Protein AF-A0A1S3S2E0-F1 (afdb_monomer_lite)

Radius of gyration: 30.31 Å; chains: 1; bounding box: 78×76×63 Å

pLDDT: mean 83.78, std 17.31, range [28.03, 97.88]

Foldseek 3Di:
DDDDDPPPPVVVVVVPCPPPPLDPQDPPLVPPQAADPDDPQFDDPVRVCCCQPCVNVLLDPCSLQVVQWAAKDWDQDVVVRDIDIDDDDPPAWDWDQDPVRGTTTTGDDPVSVVVSVVVVVVSVVVVVVVVVVCCDWLSVPPNGDNAQEEEAEDDPPPDDPNVVSVVSSSVSRCCRYHNPRHPYYYYHD

Structure (mmCIF, N/CA/C/O backbone):
data_AF-A0A1S3S2E0-F1
#
_entry.id   AF-A0A1S3S2E0-F1
#
loop_
_atom_site.group_PDB
_atom_site.id
_atom_site.type_symbol
_atom_site.label_atom_id
_atom_site.label_alt_id
_atom_site.label_comp_id
_atom_site.label_asym_id
_atom_site.label_entity_id
_atom_site.label_seq_id
_atom_site.pdbx_PDB_ins_code
_atom_site.Cartn_x
_atom_site.Cartn_y
_atom_site.Cartn_z
_atom_site.occupancy
_atom_site.B_iso_or_equiv
_atom_site.auth_seq_id
_atom_site.auth_comp_id
_atom_site.auth_asym_id
_atom_site.auth_atom_id
_atom_site.pdbx_PDB_model_num
ATOM 1 N N . MET A 1 1 ? 4.106 63.520 -13.224 1.00 36.25 1 MET A N 1
ATOM 2 C CA . MET A 1 1 ? 3.487 62.203 -13.469 1.00 36.25 1 MET A CA 1
ATOM 3 C C . MET A 1 1 ? 4.545 61.338 -14.114 1.00 36.25 1 MET A C 1
ATOM 5 O O . MET A 1 1 ? 4.878 61.574 -15.265 1.00 36.25 1 MET A O 1
ATOM 9 N N . SER A 1 2 ? 5.123 60.421 -13.348 1.00 28.03 2 SER A N 1
ATOM 10 C CA . SER A 1 2 ? 6.214 59.562 -13.806 1.00 28.03 2 SER A CA 1
ATOM 11 C C . SER A 1 2 ? 5.861 58.149 -13.368 1.00 28.03 2 SER A C 1
ATOM 13 O O . SER A 1 2 ? 5.823 57.867 -12.174 1.00 28.03 2 SER A O 1
ATOM 15 N N . VAL A 1 3 ? 5.493 57.304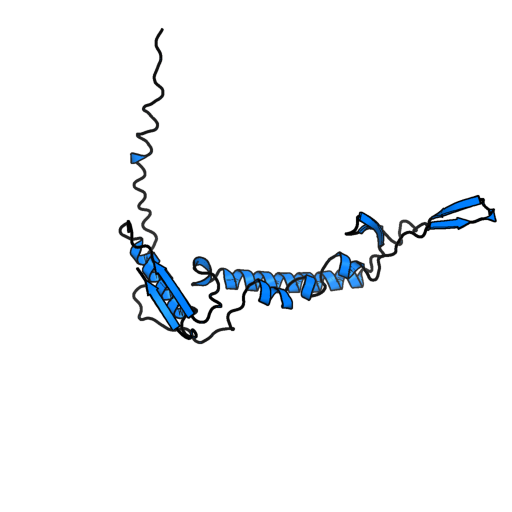 -14.328 1.00 30.88 3 VAL A N 1
ATOM 16 C CA . VAL A 1 3 ? 5.208 55.886 -14.102 1.00 30.88 3 VAL A CA 1
ATOM 17 C C . VAL A 1 3 ? 6.545 55.158 -14.149 1.00 30.88 3 VAL A C 1
ATOM 19 O O . VAL A 1 3 ? 7.156 55.054 -15.210 1.00 30.88 3 VAL A O 1
ATOM 22 N N . THR A 1 4 ? 7.027 54.695 -12.999 1.00 33.03 4 THR A N 1
ATOM 23 C CA . THR A 1 4 ? 8.227 53.858 -12.929 1.00 33.03 4 THR A CA 1
ATOM 24 C C . THR A 1 4 ? 7.835 52.426 -13.280 1.00 33.03 4 THR A C 1
ATOM 26 O O . THR A 1 4 ? 7.052 51.792 -12.575 1.00 33.03 4 THR A O 1
ATOM 29 N N . VAL A 1 5 ? 8.352 51.933 -14.403 1.00 39.00 5 VAL A N 1
ATOM 30 C CA . VAL A 1 5 ? 8.144 50.569 -14.897 1.00 39.00 5 VAL A CA 1
ATOM 31 C C . VAL A 1 5 ? 8.900 49.588 -13.995 1.00 39.00 5 VAL A C 1
ATOM 33 O O . VAL A 1 5 ? 10.119 49.459 -14.074 1.00 39.00 5 VAL A O 1
ATOM 36 N N . VAL A 1 6 ? 8.167 48.880 -13.134 1.00 44.09 6 VAL A N 1
ATOM 37 C CA . VAL A 1 6 ? 8.656 47.724 -12.364 1.00 44.09 6 VAL A CA 1
ATOM 38 C C . VAL A 1 6 ? 8.612 46.500 -13.281 1.00 44.09 6 VAL A C 1
ATOM 40 O O . VAL A 1 6 ? 7.717 45.670 -13.189 1.00 44.09 6 VAL A O 1
ATOM 43 N N . GLY A 1 7 ? 9.515 46.444 -14.260 1.00 39.44 7 GLY A N 1
ATOM 44 C CA . GLY A 1 7 ? 9.497 45.391 -15.285 1.00 39.44 7 GLY A CA 1
ATOM 45 C C . GLY A 1 7 ? 10.841 44.735 -15.572 1.00 39.44 7 GLY A C 1
ATOM 46 O O . GLY A 1 7 ? 10.886 43.803 -16.364 1.00 39.44 7 GLY A O 1
ATOM 47 N N . GLN A 1 8 ? 11.935 45.201 -14.961 1.00 40.94 8 GLN A N 1
ATOM 48 C CA . GLN A 1 8 ? 13.274 44.887 -15.475 1.00 40.94 8 GLN A CA 1
ATOM 49 C C . GLN A 1 8 ? 14.227 44.221 -14.479 1.00 40.94 8 GLN A C 1
ATOM 51 O O . GLN A 1 8 ? 15.344 43.895 -14.856 1.00 40.94 8 GLN A O 1
ATOM 56 N N . GLN A 1 9 ? 13.791 43.962 -13.242 1.00 38.06 9 GLN A N 1
ATOM 57 C CA . GLN A 1 9 ? 14.608 43.249 -12.246 1.00 38.06 9 GLN A CA 1
ATOM 58 C C . GLN A 1 9 ? 14.307 41.748 -12.136 1.00 38.06 9 GLN A C 1
ATOM 60 O O . GLN A 1 9 ? 15.104 41.023 -11.558 1.00 38.06 9 GLN A O 1
ATOM 65 N N . ILE A 1 10 ? 13.206 41.255 -12.714 1.00 40.44 10 ILE A N 1
ATOM 66 C CA . ILE A 1 10 ? 12.844 39.827 -12.616 1.00 40.44 10 ILE A CA 1
ATOM 67 C C . ILE A 1 10 ? 13.601 38.988 -13.660 1.00 40.44 10 ILE A C 1
ATOM 69 O O . ILE A 1 10 ? 13.934 37.833 -13.410 1.00 40.44 10 ILE A O 1
ATOM 73 N N . SER A 1 11 ? 13.936 39.569 -14.816 1.00 43.62 11 SER A N 1
ATOM 74 C CA . SER A 1 11 ? 14.561 38.824 -15.916 1.00 43.62 11 SER A CA 1
ATOM 75 C C . SER A 1 11 ? 16.038 38.496 -15.685 1.00 43.62 11 SER A C 1
ATOM 77 O O . SER A 1 11 ? 16.528 37.527 -16.244 1.00 43.62 11 SER A O 1
ATOM 79 N N . THR A 1 12 ? 16.751 39.255 -14.848 1.00 36.88 12 THR A N 1
ATOM 80 C CA . THR A 1 12 ? 18.201 39.074 -14.650 1.00 36.88 12 THR A CA 1
ATOM 81 C C . THR A 1 12 ? 18.569 38.071 -13.556 1.00 36.88 12 THR A C 1
ATOM 83 O O . THR A 1 12 ? 19.720 37.652 -13.494 1.00 36.88 12 THR A O 1
ATOM 86 N N . GLU A 1 13 ? 17.625 37.651 -12.705 1.00 36.62 13 GLU A N 1
ATOM 87 C CA . GLU A 1 13 ? 17.892 36.611 -11.694 1.00 36.62 13 GLU A CA 1
ATOM 88 C C . GLU A 1 13 ? 17.675 35.186 -12.227 1.00 36.62 13 GLU A C 1
ATOM 90 O O . GLU A 1 13 ? 18.335 34.249 -11.773 1.00 36.62 13 GLU A O 1
ATOM 95 N N . LEU A 1 14 ? 16.828 35.018 -13.249 1.00 43.12 14 LEU A N 1
ATOM 96 C CA . LEU A 1 14 ? 16.573 33.729 -13.907 1.00 43.12 14 LEU A CA 1
ATOM 97 C C . LEU A 1 14 ? 17.755 33.234 -14.760 1.00 43.12 14 LEU A C 1
ATOM 99 O O . LEU A 1 14 ? 17.944 32.025 -14.876 1.00 43.12 14 LEU A O 1
ATOM 103 N N . ASP A 1 15 ? 18.596 34.140 -15.267 1.00 33.78 15 ASP A N 1
ATOM 104 C CA . ASP A 1 15 ? 19.776 33.800 -16.081 1.00 33.78 15 ASP A CA 1
ATOM 105 C C . ASP A 1 15 ? 20.980 33.313 -15.247 1.00 33.78 15 ASP A C 1
ATOM 107 O O . ASP A 1 15 ? 21.957 32.800 -15.793 1.00 33.78 15 ASP A O 1
ATOM 111 N N . SER A 1 16 ? 20.919 33.429 -13.914 1.00 38.25 16 SER A N 1
ATOM 112 C CA . SER A 1 16 ? 21.973 32.942 -13.006 1.00 38.25 16 SER A CA 1
ATOM 113 C C . SER A 1 16 ? 21.774 31.492 -12.551 1.00 38.25 16 SER A C 1
ATOM 115 O O . SER A 1 16 ? 22.692 30.864 -12.016 1.00 38.25 16 SER A O 1
ATOM 117 N N . PHE A 1 17 ? 20.610 30.907 -12.841 1.00 37.12 17 PHE A N 1
ATOM 118 C CA . PHE A 1 17 ? 20.359 29.485 -12.664 1.00 37.12 17 PHE A CA 1
ATOM 119 C C . PHE A 1 17 ? 20.918 28.706 -13.857 1.00 37.12 17 PHE A C 1
ATOM 121 O O . PHE A 1 17 ? 20.197 28.055 -14.610 1.00 37.12 17 PHE A O 1
ATOM 128 N N . SER A 1 18 ? 22.248 28.707 -13.977 1.00 46.34 18 SER A N 1
ATOM 129 C CA . SER A 1 18 ? 22.995 27.600 -14.576 1.00 46.34 18 SER A CA 1
ATOM 130 C C . SER A 1 18 ? 22.712 26.340 -13.745 1.00 46.34 18 SER A C 1
ATOM 132 O O . SER A 1 18 ? 23.529 25.882 -12.944 1.00 46.34 18 SER A O 1
ATOM 134 N N . LEU A 1 19 ? 21.508 25.788 -13.894 1.00 45.44 19 LEU A N 1
ATOM 135 C CA . LEU A 1 19 ? 21.048 24.563 -13.258 1.00 45.44 19 LEU A CA 1
ATOM 136 C C . LEU A 1 19 ? 21.633 23.380 -14.018 1.00 45.44 19 LEU A C 1
ATOM 138 O O . LEU A 1 19 ? 20.947 22.621 -14.690 1.00 45.44 19 LEU A O 1
ATOM 142 N N . SER A 1 20 ? 22.936 23.205 -13.867 1.00 49.50 20 SER A N 1
ATOM 143 C CA . SER A 1 20 ? 23.522 21.877 -13.902 1.00 49.50 20 SER A CA 1
ATOM 144 C C . SER A 1 20 ? 23.926 21.516 -12.477 1.00 49.50 20 SER A C 1
ATOM 146 O O . SER A 1 20 ? 25.116 21.551 -12.165 1.00 49.50 20 SER A O 1
ATOM 148 N N . PRO A 1 21 ? 22.992 21.154 -11.573 1.00 54.28 21 PRO A N 1
ATOM 149 C CA . PRO A 1 21 ? 23.389 20.275 -10.495 1.00 54.28 21 PRO A CA 1
ATOM 150 C C . PRO A 1 21 ? 23.706 18.953 -11.191 1.00 54.28 21 PRO A C 1
ATOM 152 O O . PRO A 1 21 ? 22.810 18.164 -11.483 1.00 54.28 21 PRO A O 1
ATOM 155 N N . SER A 1 22 ? 24.968 18.746 -11.569 1.00 63.03 22 SER A N 1
ATOM 156 C CA . SER A 1 22 ? 25.413 17.449 -12.057 1.00 63.03 22 SER A CA 1
ATOM 157 C C . SER A 1 22 ? 25.061 16.449 -10.964 1.00 63.03 22 SER A C 1
ATOM 159 O O . SER A 1 22 ? 25.667 16.461 -9.888 1.00 63.03 22 SER A O 1
ATOM 161 N N . LEU A 1 23 ? 24.018 15.656 -11.195 1.00 69.38 23 LEU A N 1
ATOM 162 C CA . LEU A 1 23 ? 23.613 14.637 -10.249 1.00 69.38 23 LEU A CA 1
ATOM 163 C C . LEU A 1 23 ? 24.817 13.702 -10.052 1.00 69.38 23 LEU A C 1
ATOM 165 O O . LEU A 1 23 ? 25.525 13.390 -11.017 1.00 69.38 23 LEU A O 1
ATOM 169 N N . PRO A 1 24 ? 25.114 13.292 -8.809 1.00 79.00 24 PRO A N 1
ATOM 170 C CA . PRO A 1 24 ? 26.257 12.436 -8.551 1.00 79.00 24 PRO A CA 1
ATOM 171 C C . PRO A 1 24 ? 26.092 11.132 -9.327 1.00 79.00 24 PRO A C 1
ATOM 173 O O . PRO A 1 24 ? 25.005 10.549 -9.362 1.00 79.00 24 PRO A O 1
ATOM 176 N N . ARG A 1 25 ? 27.180 10.665 -9.945 1.00 81.62 25 ARG A N 1
ATOM 177 C CA . ARG A 1 25 ? 27.148 9.445 -10.750 1.00 81.62 25 ARG A CA 1
ATOM 178 C C . ARG A 1 25 ? 26.624 8.282 -9.892 1.00 81.62 25 ARG A C 1
ATOM 180 O O . ARG A 1 25 ? 27.184 8.026 -8.825 1.00 81.62 25 ARG A O 1
ATOM 187 N N . PRO A 1 26 ? 25.590 7.557 -10.344 1.00 84.94 26 PRO A N 1
ATOM 188 C CA . PRO A 1 26 ? 25.056 6.435 -9.611 1.00 84.94 26 PRO A CA 1
ATOM 189 C C . PRO A 1 26 ? 26.117 5.334 -9.455 1.00 84.94 26 PRO A C 1
ATOM 191 O O . PRO A 1 26 ? 26.907 5.083 -10.379 1.00 84.94 26 PRO A O 1
ATOM 194 N N . PRO A 1 27 ? 26.149 4.668 -8.291 1.00 82.44 27 PRO A N 1
ATOM 195 C CA . PRO A 1 27 ? 27.141 3.647 -7.991 1.00 82.44 27 PRO A CA 1
ATOM 196 C C . PRO A 1 27 ? 27.024 2.467 -8.962 1.00 82.44 27 PRO A C 1
ATOM 198 O O . PRO A 1 27 ? 25.935 2.109 -9.408 1.00 82.44 27 PRO A O 1
ATOM 201 N N . ASN A 1 28 ? 28.161 1.846 -9.288 1.00 82.50 28 ASN A N 1
ATOM 202 C CA . ASN A 1 28 ? 28.251 0.653 -10.142 1.00 82.50 28 ASN A CA 1
ATOM 203 C C . ASN A 1 28 ? 27.645 0.791 -11.552 1.00 82.50 28 ASN A C 1
ATOM 205 O O . ASN A 1 28 ? 27.406 -0.213 -12.218 1.00 82.50 28 ASN A O 1
ATOM 209 N N . HIS A 1 29 ? 27.438 2.014 -12.053 1.00 83.31 29 HIS A N 1
ATOM 210 C CA . HIS A 1 29 ? 26.831 2.241 -13.368 1.00 83.31 29 HIS A CA 1
ATOM 211 C C . HIS A 1 29 ? 27.560 1.521 -14.523 1.00 83.31 29 HIS A C 1
ATOM 213 O O . HIS A 1 29 ? 26.903 0.962 -15.399 1.00 83.31 29 HIS A O 1
ATOM 219 N N . ASN A 1 30 ? 28.898 1.481 -14.490 1.00 85.19 30 ASN A N 1
ATOM 220 C CA . ASN A 1 30 ? 29.732 0.868 -15.536 1.00 85.19 30 ASN A CA 1
ATOM 221 C C . ASN A 1 30 ? 29.952 -0.647 -15.366 1.00 85.19 30 ASN A C 1
ATOM 223 O O . ASN A 1 30 ? 30.666 -1.241 -16.168 1.00 85.19 30 ASN A O 1
ATOM 227 N N . ALA A 1 31 ? 29.428 -1.273 -14.308 1.00 89.19 31 ALA A N 1
ATOM 228 C CA . ALA A 1 31 ? 29.626 -2.707 -14.094 1.00 89.19 31 ALA A CA 1
ATOM 229 C C . ALA A 1 31 ? 28.940 -3.532 -15.208 1.00 89.19 31 ALA A C 1
ATOM 231 O O . ALA A 1 31 ? 28.035 -3.034 -15.866 1.00 89.19 31 ALA A O 1
ATOM 232 N N . PRO A 1 32 ? 29.281 -4.803 -15.446 1.00 89.81 32 PRO A N 1
ATOM 233 C CA . PRO A 1 32 ? 28.477 -5.667 -16.318 1.00 89.81 32 PRO A CA 1
ATOM 234 C C . PRO A 1 32 ? 27.061 -5.863 -15.759 1.00 89.81 32 PRO A C 1
ATOM 236 O O . PRO A 1 32 ? 26.895 -5.848 -14.540 1.00 89.81 32 PRO A O 1
ATOM 239 N N . LEU A 1 33 ? 26.044 -6.013 -16.617 1.00 88.62 33 LEU A N 1
ATOM 240 C CA . LEU A 1 33 ? 24.668 -6.305 -16.183 1.00 88.62 33 LEU A CA 1
ATOM 241 C C . LEU A 1 33 ? 24.647 -7.572 -15.320 1.00 88.62 33 LEU A C 1
ATOM 243 O O . LEU A 1 33 ? 25.113 -8.622 -15.757 1.00 88.62 33 LEU A O 1
ATOM 247 N N . SER A 1 34 ? 24.096 -7.470 -14.111 1.00 91.00 34 SER A N 1
ATOM 248 C CA . SER A 1 34 ? 24.004 -8.591 -13.173 1.00 91.00 34 SER A CA 1
ATOM 249 C C . SER A 1 34 ? 22.546 -8.867 -12.837 1.00 91.00 34 SER A C 1
ATOM 251 O O . SER A 1 34 ? 21.924 -8.154 -12.049 1.00 91.00 34 SER A O 1
ATOM 253 N N . ILE A 1 35 ? 21.984 -9.894 -13.475 1.00 90.81 35 ILE A N 1
ATOM 254 C CA . ILE A 1 35 ? 20.588 -10.278 -13.276 1.00 90.81 35 ILE A CA 1
ATOM 255 C C . ILE A 1 35 ? 20.418 -10.847 -11.870 1.00 90.81 35 ILE A C 1
ATOM 257 O O . ILE A 1 35 ? 21.037 -11.851 -11.511 1.00 90.81 35 ILE A O 1
ATOM 261 N N . LYS A 1 36 ? 19.564 -10.209 -11.066 1.00 86.44 36 LYS A N 1
ATOM 262 C CA . LYS A 1 36 ? 19.261 -10.703 -9.725 1.00 86.44 36 LYS A CA 1
ATOM 263 C C . LYS A 1 36 ? 18.360 -11.937 -9.825 1.00 86.44 36 LYS A C 1
ATOM 265 O O . LYS A 1 36 ? 17.494 -11.997 -10.702 1.00 86.44 36 LYS A O 1
ATOM 270 N N . PRO A 1 37 ? 18.532 -12.925 -8.929 1.00 80.06 37 PRO A N 1
ATOM 271 C CA . PRO A 1 37 ? 17.680 -14.103 -8.922 1.00 80.06 37 PRO A CA 1
ATOM 272 C C . PRO A 1 37 ? 16.207 -13.714 -8.707 1.00 80.06 37 PRO A C 1
ATOM 274 O O . PRO A 1 37 ? 15.930 -12.683 -8.082 1.00 80.06 37 PRO A O 1
ATOM 277 N N . PRO A 1 38 ? 15.257 -14.541 -9.185 1.00 68.12 38 PRO A N 1
ATOM 278 C CA . PRO A 1 38 ? 13.832 -14.304 -8.999 1.00 68.12 38 PRO A CA 1
ATOM 279 C C . PRO A 1 38 ? 13.503 -14.107 -7.517 1.00 68.12 38 PRO A C 1
ATOM 281 O O . PRO A 1 38 ? 13.666 -15.016 -6.705 1.00 68.12 38 PRO A O 1
ATOM 284 N N . GLY A 1 39 ? 13.064 -12.900 -7.159 1.00 70.81 39 GLY A N 1
ATOM 285 C CA . GLY A 1 39 ? 12.564 -12.604 -5.821 1.00 70.81 39 GLY A CA 1
ATOM 286 C C . GLY A 1 39 ? 11.134 -13.112 -5.606 1.00 70.81 39 GLY A C 1
ATOM 287 O O . GLY A 1 39 ? 10.594 -13.901 -6.379 1.00 70.81 39 GLY A O 1
ATOM 288 N N . VAL A 1 40 ? 10.489 -12.605 -4.551 1.00 72.62 40 VAL A N 1
ATOM 289 C CA . VAL A 1 40 ? 9.046 -12.790 -4.325 1.00 72.62 40 VAL A CA 1
ATOM 290 C C . VAL A 1 40 ? 8.273 -12.331 -5.565 1.00 72.62 40 VAL A C 1
ATOM 292 O O . VAL A 1 40 ? 8.548 -11.250 -6.088 1.00 72.62 40 VAL A O 1
ATOM 295 N N . GLN A 1 41 ? 7.300 -13.136 -6.007 1.00 75.94 41 GLN A N 1
ATOM 296 C CA . GLN A 1 41 ? 6.463 -12.818 -7.166 1.00 75.94 41 GLN A CA 1
ATOM 297 C C . GLN A 1 41 ? 5.867 -11.403 -7.046 1.00 75.94 41 GLN A C 1
ATOM 299 O O . GLN A 1 41 ? 5.345 -11.046 -5.978 1.00 75.94 41 GLN A O 1
ATOM 304 N N . PRO A 1 42 ? 5.948 -10.579 -8.108 1.00 82.94 42 PRO A N 1
ATOM 305 C CA . PRO A 1 42 ? 5.417 -9.228 -8.074 1.00 82.94 42 PRO A CA 1
ATOM 306 C C . PRO A 1 42 ? 3.905 -9.286 -7.850 1.00 82.94 42 PRO A C 1
ATOM 308 O O . PRO A 1 42 ? 3.183 -10.041 -8.495 1.00 82.94 42 PRO A O 1
ATOM 311 N N . SER A 1 43 ? 3.438 -8.497 -6.889 1.00 89.81 43 SER A N 1
ATOM 312 C CA . SER A 1 43 ? 2.024 -8.362 -6.547 1.00 89.81 43 SER A CA 1
ATOM 313 C C . SER A 1 43 ? 1.673 -6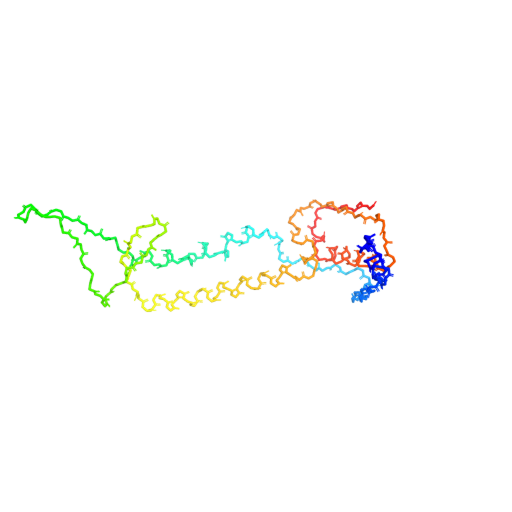.889 -6.485 1.00 89.81 43 SER A C 1
ATOM 315 O O . SER A 1 43 ? 2.435 -6.089 -5.924 1.00 89.81 43 SER A O 1
ATOM 317 N N . SER A 1 44 ? 0.505 -6.550 -7.029 1.00 92.88 44 SER A N 1
ATOM 318 C CA . SER A 1 44 ? -0.045 -5.207 -6.919 1.00 92.88 44 SER A CA 1
ATOM 319 C C . SER A 1 44 ? -0.276 -4.858 -5.445 1.00 92.88 44 SER A C 1
ATOM 321 O O . SER A 1 44 ? -0.502 -5.732 -4.600 1.00 92.88 44 SER A O 1
ATOM 323 N N . SER A 1 45 ? -0.237 -3.568 -5.109 1.00 93.94 45 SER A N 1
ATOM 324 C CA . SER A 1 45 ? -0.560 -3.122 -3.747 1.00 93.94 45 SER A CA 1
ATOM 325 C C . SER A 1 45 ? -1.978 -3.533 -3.340 1.00 93.94 45 SER A C 1
ATOM 327 O O . SER A 1 45 ? -2.189 -3.914 -2.192 1.00 93.94 45 SER A O 1
ATOM 329 N N . ALA A 1 46 ? -2.930 -3.528 -4.280 1.00 94.88 46 ALA A N 1
ATOM 330 C CA . ALA A 1 46 ? -4.304 -3.951 -4.033 1.00 94.88 46 ALA A CA 1
ATOM 331 C C . ALA A 1 46 ? -4.386 -5.437 -3.645 1.00 94.88 46 ALA A C 1
ATOM 333 O O . ALA A 1 46 ? -4.974 -5.767 -2.615 1.00 94.88 46 ALA A O 1
ATOM 334 N N . ASP A 1 47 ? -3.749 -6.326 -4.410 1.00 94.69 47 ASP A N 1
ATOM 335 C CA . ASP A 1 47 ? -3.754 -7.766 -4.125 1.00 94.69 47 ASP A CA 1
ATOM 336 C C . ASP A 1 47 ? -3.001 -8.093 -2.839 1.00 94.69 47 ASP A C 1
ATOM 338 O O . ASP A 1 47 ? -3.448 -8.907 -2.031 1.00 94.69 47 ASP A O 1
ATOM 342 N N . TRP A 1 48 ? -1.883 -7.411 -2.594 1.00 95.62 48 TRP A N 1
ATOM 343 C CA . TRP A 1 48 ? -1.120 -7.599 -1.368 1.00 95.62 48 TRP A CA 1
ATOM 344 C C . TRP A 1 48 ? -1.930 -7.185 -0.124 1.00 95.62 48 TRP A C 1
ATOM 346 O O . TRP A 1 48 ? -1.935 -7.903 0.886 1.00 95.62 48 TRP A O 1
ATOM 356 N N . LEU A 1 49 ? -2.679 -6.076 -0.209 1.00 96.31 49 LEU A N 1
ATOM 357 C CA . LEU A 1 49 ? -3.549 -5.580 0.863 1.00 96.31 49 LEU A CA 1
ATOM 358 C C . LEU A 1 49 ? -4.760 -6.481 1.133 1.00 96.31 49 LEU A C 1
ATOM 360 O O . LEU A 1 49 ? -5.248 -6.484 2.263 1.00 96.31 49 LEU A O 1
ATOM 364 N N . ARG A 1 50 ? -5.211 -7.300 0.174 1.00 96.06 50 ARG A N 1
ATOM 365 C CA . ARG A 1 50 ? -6.272 -8.296 0.430 1.00 96.06 50 ARG A CA 1
ATOM 366 C C . ARG A 1 50 ? -5.894 -9.300 1.519 1.00 96.06 50 ARG A C 1
ATOM 368 O O . ARG A 1 50 ? -6.784 -9.798 2.194 1.00 96.06 50 ARG A O 1
ATOM 375 N N . ASN A 1 51 ? -4.599 -9.549 1.724 1.00 95.06 51 ASN A N 1
ATOM 376 C CA . ASN A 1 51 ? -4.096 -10.497 2.725 1.00 95.06 51 ASN A CA 1
ATOM 377 C C . ASN A 1 51 ? -3.455 -9.816 3.948 1.00 95.06 51 ASN A C 1
ATOM 379 O O . ASN A 1 51 ? -3.413 -10.400 5.037 1.00 95.06 51 ASN A O 1
ATOM 383 N N . HIS A 1 52 ? -2.940 -8.594 3.775 1.00 95.44 52 HIS A N 1
ATOM 384 C CA . HIS A 1 52 ? -2.147 -7.883 4.788 1.00 95.44 52 HIS A CA 1
ATOM 385 C C . HIS A 1 52 ? -2.783 -6.584 5.295 1.00 95.44 52 HIS A C 1
ATOM 387 O O . HIS A 1 52 ? -2.302 -6.018 6.272 1.00 95.44 52 HIS A O 1
ATOM 393 N N . GLY A 1 53 ? -3.850 -6.100 4.659 1.00 95.25 53 GLY A N 1
ATOM 394 C CA . GLY A 1 53 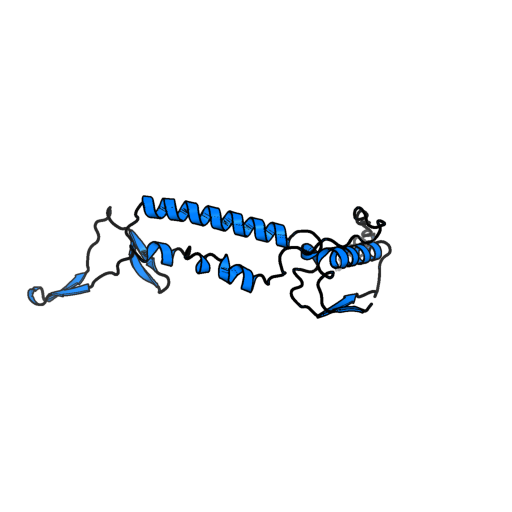? -4.540 -4.885 5.075 1.00 95.25 53 GLY A CA 1
ATOM 395 C C . GLY A 1 53 ? -5.283 -5.059 6.400 1.00 95.25 53 GLY A C 1
ATOM 396 O O . GLY A 1 53 ? -5.665 -6.166 6.781 1.00 95.25 53 GLY A O 1
ATOM 397 N N . LEU A 1 54 ? -5.558 -3.946 7.084 1.00 95.12 54 LEU A N 1
ATOM 398 C CA . LEU A 1 54 ? -6.242 -3.956 8.384 1.00 95.12 54 LEU A CA 1
ATOM 399 C C . LEU A 1 54 ? -7.610 -4.645 8.318 1.00 95.12 54 LEU A C 1
ATOM 401 O O . LEU A 1 54 ? -7.926 -5.470 9.172 1.00 95.12 54 LEU A O 1
ATOM 405 N N . LYS A 1 55 ? -8.388 -4.384 7.259 1.00 93.00 55 LYS A N 1
ATOM 406 C CA . LYS A 1 55 ? -9.684 -5.043 7.027 1.00 93.00 55 LYS A CA 1
ATOM 407 C C . LYS A 1 55 ? -9.538 -6.560 6.862 1.00 93.00 55 LYS A C 1
ATOM 409 O O . LYS A 1 55 ? -10.342 -7.308 7.408 1.00 93.00 55 LYS A O 1
ATOM 414 N N . ALA A 1 56 ? -8.502 -7.013 6.154 1.00 94.56 56 ALA A N 1
ATOM 415 C CA . ALA A 1 56 ? -8.213 -8.436 5.966 1.00 94.56 56 ALA A CA 1
ATOM 416 C C . ALA A 1 56 ? -7.806 -9.117 7.279 1.00 94.56 56 ALA A C 1
ATOM 418 O O . ALA A 1 56 ? -8.198 -10.251 7.546 1.00 94.56 56 ALA A O 1
ATOM 419 N N . LYS A 1 57 ? -7.061 -8.400 8.127 1.00 94.81 57 LYS A N 1
ATOM 420 C CA . LYS A 1 57 ? -6.655 -8.856 9.462 1.00 94.81 57 LYS A CA 1
ATOM 421 C C . LYS A 1 57 ? -7.723 -8.662 10.541 1.00 94.81 57 LYS A C 1
ATOM 423 O O . LYS A 1 57 ? -7.475 -9.026 11.682 1.00 94.81 57 LYS A O 1
ATOM 428 N N . ARG A 1 58 ? -8.900 -8.129 10.192 1.00 93.38 58 ARG A N 1
ATOM 429 C CA . ARG A 1 58 ? -9.990 -7.798 11.128 1.00 93.38 58 ARG A CA 1
ATOM 430 C C . ARG A 1 58 ? -9.568 -6.831 12.246 1.00 93.38 58 ARG A C 1
ATOM 432 O O . ARG A 1 58 ? -10.069 -6.902 13.360 1.00 93.38 58 ARG A O 1
ATOM 439 N N . LEU A 1 59 ? -8.653 -5.916 11.927 1.00 95.19 59 LEU A N 1
ATOM 440 C CA . LEU A 1 59 ? -8.109 -4.902 12.837 1.00 95.19 59 LEU A CA 1
ATOM 441 C C . LEU A 1 59 ? -8.801 -3.541 12.690 1.00 95.19 59 LEU A C 1
ATOM 443 O O . LEU A 1 59 ? -8.251 -2.519 13.086 1.00 95.19 59 LEU A O 1
ATOM 447 N N . GLY A 1 60 ? -9.983 -3.490 12.072 1.00 93.19 60 GLY A N 1
ATOM 448 C CA . GLY A 1 60 ? -10.773 -2.263 12.052 1.00 93.19 60 GLY A CA 1
ATOM 449 C C . GLY A 1 60 ? -11.316 -1.953 13.447 1.00 93.19 60 GLY A C 1
ATOM 450 O O . GLY A 1 60 ? -11.822 -2.855 14.110 1.00 93.19 60 GLY A O 1
ATOM 451 N N . LEU A 1 61 ? -11.284 -0.682 13.860 1.00 91.12 61 LEU A N 1
ATOM 452 C CA . LEU A 1 61 ? -11.770 -0.242 15.175 1.00 91.12 61 LEU A CA 1
ATOM 453 C C . LEU A 1 61 ? -13.171 -0.794 15.489 1.00 91.12 61 LEU A C 1
ATOM 455 O O . LEU A 1 61 ? -13.366 -1.483 16.485 1.00 91.12 61 LEU A O 1
ATOM 459 N N . TYR A 1 62 ? -14.127 -0.585 14.582 1.00 91.25 62 TYR A N 1
ATOM 460 C CA . TYR A 1 62 ? -15.496 -1.077 14.744 1.00 91.25 62 TYR A CA 1
ATOM 461 C C . TYR A 1 62 ? -15.602 -2.607 14.757 1.00 91.25 62 TYR A C 1
ATOM 463 O O . TYR A 1 62 ? -16.476 -3.144 15.425 1.00 91.25 62 TYR A O 1
ATOM 471 N N . GLN A 1 63 ? -14.727 -3.331 14.050 1.00 91.06 63 GLN A N 1
ATOM 472 C CA . GLN A 1 63 ? -14.727 -4.801 14.075 1.00 91.06 63 GLN A CA 1
ATOM 473 C C . GLN A 1 63 ? -14.253 -5.338 15.425 1.00 91.06 63 GLN A C 1
ATOM 475 O O . GLN A 1 63 ? -14.805 -6.316 15.918 1.00 91.06 63 GLN A O 1
ATOM 480 N N . VAL A 1 64 ? -13.258 -4.683 16.019 1.00 91.44 64 VAL A N 1
ATOM 481 C CA . VAL A 1 64 ? -12.685 -5.066 17.313 1.00 91.44 64 VAL A CA 1
ATOM 482 C C . VAL A 1 64 ? -13.628 -4.719 18.458 1.00 91.44 64 VAL A C 1
ATOM 484 O O . VAL A 1 64 ? -13.769 -5.509 19.385 1.00 91.44 64 VAL A O 1
ATOM 487 N N . LEU A 1 65 ? -14.310 -3.573 18.380 1.00 91.19 65 LEU A N 1
ATOM 488 C CA . LEU A 1 65 ? -15.275 -3.149 19.397 1.00 91.19 65 LEU A CA 1
ATOM 489 C C . LEU A 1 65 ? -16.641 -3.834 19.260 1.00 91.19 65 LEU A C 1
ATOM 491 O O . LEU A 1 65 ? -17.365 -3.933 20.244 1.00 91.19 65 LEU A O 1
ATOM 495 N N . SER A 1 66 ? -16.991 -4.324 18.065 1.00 91.31 66 SER A N 1
ATOM 496 C CA . SER A 1 66 ? -18.301 -4.914 17.744 1.00 91.31 66 SER A CA 1
ATOM 497 C C . SER A 1 66 ? -18.803 -5.949 18.763 1.00 91.31 66 SER A C 1
ATOM 499 O O . SER A 1 66 ? -19.955 -5.834 19.176 1.00 91.31 66 SER A O 1
ATOM 501 N N . PRO A 1 67 ? -17.978 -6.917 19.220 1.00 90.38 67 PRO A N 1
ATOM 502 C CA . PRO A 1 67 ? -18.414 -7.928 20.186 1.00 90.38 67 PRO A CA 1
ATOM 503 C C . PRO A 1 67 ? -18.869 -7.351 21.532 1.00 90.38 67 PRO A C 1
ATOM 505 O O . PRO A 1 67 ? -19.672 -7.976 22.214 1.00 90.38 67 PRO A O 1
ATOM 508 N N . ASN A 1 68 ? -18.383 -6.160 21.893 1.00 90.12 68 ASN A N 1
ATOM 509 C CA . ASN A 1 68 ? -18.684 -5.488 23.155 1.00 90.12 68 ASN A CA 1
ATOM 510 C C . ASN A 1 68 ? -19.485 -4.189 22.959 1.00 90.12 68 ASN A C 1
ATOM 512 O O . ASN A 1 68 ? -19.515 -3.355 23.865 1.00 90.12 68 ASN A O 1
ATOM 516 N N . ALA A 1 69 ? -20.101 -3.994 21.788 1.00 91.81 69 ALA A N 1
ATOM 517 C CA . ALA A 1 69 ? -20.881 -2.808 21.455 1.00 91.81 69 ALA A CA 1
ATOM 518 C C . ALA A 1 69 ? -22.386 -3.113 21.492 1.00 91.81 69 ALA A C 1
ATOM 520 O O . ALA A 1 69 ? -22.903 -3.886 20.685 1.00 91.81 69 ALA A O 1
ATOM 521 N N . TYR A 1 70 ? -23.100 -2.451 22.396 1.00 90.56 70 TYR A N 1
ATOM 522 C CA . TYR A 1 70 ? -24.514 -2.676 22.676 1.00 90.56 70 TYR A CA 1
ATOM 523 C C . TYR A 1 70 ? -25.340 -1.464 22.249 1.00 90.56 70 TYR A C 1
ATOM 525 O O . TYR A 1 70 ? -24.980 -0.322 22.530 1.00 90.56 70 TYR A O 1
ATOM 533 N N . SER A 1 71 ? -26.456 -1.705 21.567 1.00 89.31 71 SER A N 1
ATOM 534 C CA . SER A 1 71 ? -27.355 -0.626 21.141 1.00 89.31 71 SER A CA 1
ATOM 535 C C . SER A 1 71 ? -28.205 -0.149 22.315 1.00 89.31 71 SER A C 1
ATOM 537 O O . SER A 1 71 ? -28.528 -0.935 23.209 1.00 89.31 71 SER A O 1
ATOM 539 N N . LEU A 1 72 ? -28.585 1.128 22.307 1.00 84.06 72 LEU A N 1
ATOM 540 C CA . LEU A 1 72 ? -29.573 1.634 23.251 1.00 84.06 72 LEU A CA 1
ATOM 541 C C . LEU A 1 72 ? -30.916 0.937 22.994 1.00 84.06 72 LEU A C 1
ATOM 543 O O . LEU A 1 72 ? -31.385 0.887 21.858 1.00 84.06 72 LEU A O 1
ATOM 547 N N . LEU A 1 73 ? -31.517 0.385 24.044 1.00 82.56 73 LEU A N 1
ATOM 548 C CA . LEU A 1 73 ? -32.853 -0.199 23.975 1.00 82.56 73 LEU A CA 1
ATOM 549 C C . LEU A 1 73 ? -33.860 0.804 24.527 1.00 82.56 73 LEU A C 1
ATOM 551 O O . LEU A 1 73 ? -33.719 1.248 25.665 1.00 82.56 73 LEU A O 1
ATOM 555 N N . GLU A 1 74 ? -34.876 1.130 23.734 1.00 85.69 74 GLU A N 1
ATOM 556 C CA . GLU A 1 74 ? -36.041 1.899 24.167 1.00 85.69 74 GLU A CA 1
ATOM 557 C C . GLU A 1 74 ? -37.267 0.987 24.203 1.00 85.69 74 GLU A C 1
ATOM 559 O O . GLU A 1 74 ? -37.516 0.219 23.273 1.00 85.69 74 GLU A O 1
ATOM 564 N N . GLY A 1 75 ? -38.025 1.049 25.295 1.00 86.75 75 GLY A N 1
ATOM 565 C CA . GLY A 1 75 ? -39.233 0.257 25.493 1.00 86.75 75 GLY A CA 1
ATOM 566 C C . GLY A 1 75 ? -40.367 1.115 26.033 1.00 86.75 75 GLY A C 1
ATOM 567 O O . GLY A 1 75 ? -40.169 1.932 26.930 1.00 86.75 75 GLY A O 1
ATOM 568 N N . PHE A 1 76 ? -41.574 0.933 25.504 1.00 90.50 76 PHE A N 1
ATOM 569 C CA . PHE A 1 76 ? -42.764 1.569 26.059 1.00 90.50 76 PHE A CA 1
ATOM 570 C C . PHE A 1 76 ? -43.310 0.738 27.220 1.00 90.50 76 PHE A C 1
ATOM 572 O O . PHE A 1 76 ? -43.538 -0.462 27.073 1.00 90.50 76 PHE A O 1
ATOM 579 N N . VAL A 1 77 ? -43.537 1.375 28.369 1.00 90.25 77 VAL A N 1
ATOM 580 C CA . VAL A 1 77 ? -44.105 0.729 29.556 1.00 90.25 77 VAL A CA 1
ATOM 581 C C . VAL A 1 77 ? -45.560 1.181 29.710 1.00 90.25 77 VAL A C 1
ATOM 583 O O . VAL A 1 77 ? -45.793 2.313 30.147 1.00 90.25 77 VAL A O 1
ATOM 586 N N . PRO A 1 78 ? -46.553 0.317 29.407 1.00 90.75 78 PRO A N 1
ATOM 587 C CA . PRO A 1 78 ? -47.966 0.708 29.367 1.00 90.75 78 PRO A CA 1
ATOM 588 C C . PRO A 1 78 ? -48.500 1.219 30.705 1.00 90.75 78 PRO A C 1
ATOM 590 O O . PRO A 1 78 ? -49.240 2.193 30.743 1.00 90.75 78 PRO A O 1
ATOM 593 N N . ILE A 1 79 ? -48.072 0.603 31.812 1.00 91.12 79 ILE A N 1
ATOM 594 C CA . ILE A 1 79 ? -48.516 0.960 33.170 1.00 91.12 79 ILE A CA 1
ATOM 595 C C . ILE A 1 79 ? -48.029 2.365 33.563 1.00 91.12 79 ILE A C 1
ATOM 597 O O . ILE A 1 79 ? -48.711 3.079 34.290 1.00 91.12 79 ILE A O 1
ATOM 601 N N . LEU A 1 80 ? -46.859 2.776 33.065 1.00 88.19 80 LEU A N 1
ATOM 602 C CA . LEU A 1 80 ? -46.288 4.103 33.312 1.00 88.19 80 LEU A CA 1
ATOM 603 C C . LEU A 1 80 ? -46.714 5.133 32.255 1.00 88.19 80 LEU A C 1
ATOM 605 O O . LEU A 1 80 ? -46.445 6.319 32.440 1.00 88.19 80 LEU A O 1
ATOM 609 N N . ASN A 1 81 ? -47.331 4.682 31.155 1.00 90.62 81 ASN A N 1
ATOM 610 C CA . ASN A 1 81 ? -47.621 5.454 29.946 1.00 90.62 81 ASN A CA 1
ATOM 611 C C . ASN A 1 81 ? -46.408 6.270 29.451 1.00 90.62 81 ASN A C 1
ATOM 613 O O . ASN A 1 81 ? -46.522 7.450 29.116 1.00 90.62 81 ASN A O 1
ATOM 617 N N . LYS A 1 82 ? -45.216 5.660 29.486 1.00 91.25 82 LYS A N 1
ATOM 618 C CA . LYS A 1 82 ? -43.937 6.316 29.175 1.00 91.25 82 LYS A CA 1
ATOM 619 C C . LYS A 1 82 ? -43.010 5.388 28.401 1.00 91.25 82 LYS A C 1
ATOM 621 O O . LYS A 1 82 ? -42.949 4.189 28.675 1.00 91.25 82 LYS A O 1
ATOM 626 N N . THR A 1 83 ? -42.241 5.972 27.489 1.00 87.81 83 THR A N 1
ATOM 627 C CA . THR A 1 83 ? -41.069 5.329 26.888 1.00 87.81 83 THR A CA 1
ATOM 628 C C . THR A 1 83 ? -39.897 5.441 27.854 1.00 87.81 83 THR A C 1
ATOM 630 O O . THR A 1 83 ? -39.613 6.526 28.362 1.00 87.81 83 THR A O 1
ATOM 633 N N . VAL A 1 84 ? -39.232 4.324 28.127 1.00 86.56 84 VAL A N 1
ATOM 634 C CA . VAL A 1 84 ? -38.024 4.261 28.954 1.00 86.56 84 VAL A CA 1
ATOM 635 C C . VAL A 1 84 ? -36.859 3.769 28.107 1.00 86.56 84 VAL A C 1
ATOM 637 O O . VAL A 1 84 ? -37.026 2.881 27.271 1.00 86.56 84 VAL A O 1
ATOM 640 N N . SER A 1 85 ? -35.681 4.343 28.326 1.00 83.19 85 SER A N 1
ATOM 641 C CA . SER A 1 85 ? -34.440 3.925 27.680 1.00 83.19 85 SER A CA 1
ATOM 642 C C . SER A 1 85 ? -33.550 3.163 28.660 1.00 83.19 85 SER A C 1
ATOM 644 O O . SER A 1 85 ? -33.573 3.393 29.872 1.00 83.19 85 SER A O 1
ATOM 646 N N . SER A 1 86 ? -32.768 2.222 28.134 1.00 81.06 86 SER A N 1
ATOM 647 C CA . SER A 1 86 ? -31.736 1.529 28.898 1.00 81.06 86 SER A CA 1
ATOM 648 C C . SER A 1 86 ? -30.686 2.533 29.375 1.00 81.06 86 SER A C 1
ATOM 650 O O . SER A 1 86 ? -30.113 3.274 28.579 1.00 81.06 86 SER A O 1
ATOM 652 N N . THR A 1 87 ? -30.424 2.561 30.679 1.00 76.50 87 THR A N 1
ATOM 653 C CA . THR A 1 87 ? -29.370 3.390 31.261 1.00 76.50 87 THR A CA 1
ATOM 654 C C . THR A 1 87 ? -28.110 2.565 31.469 1.00 76.50 87 THR A C 1
ATOM 656 O O . THR A 1 87 ? -28.152 1.402 31.872 1.00 76.50 87 THR A O 1
ATOM 659 N N . VAL A 1 88 ? -26.966 3.179 31.190 1.00 75.62 88 VAL A N 1
ATOM 660 C CA . VAL A 1 88 ? -25.656 2.580 31.423 1.00 75.62 88 VAL A CA 1
ATOM 661 C C . VAL A 1 88 ? -25.045 3.214 32.654 1.00 75.62 88 VAL A C 1
ATOM 663 O O . VAL A 1 88 ? -25.072 4.431 32.821 1.00 75.62 88 VAL A O 1
ATOM 666 N N . HIS A 1 89 ? -24.487 2.382 33.528 1.00 73.88 89 HIS A N 1
ATOM 667 C CA . HIS A 1 89 ? -23.733 2.885 34.663 1.00 73.88 89 HIS A CA 1
ATOM 668 C C . HIS A 1 89 ? -22.424 3.515 34.168 1.00 73.88 89 HIS A C 1
ATOM 670 O O . HIS A 1 89 ? -21.655 2.858 33.469 1.00 73.88 89 HIS A O 1
ATOM 676 N N . GLU A 1 90 ? -22.162 4.761 34.566 1.00 68.31 90 GLU A N 1
ATOM 677 C CA . GLU A 1 90 ? -21.093 5.631 34.037 1.00 68.31 90 GLU A CA 1
ATOM 678 C C . GLU A 1 90 ? -19.687 4.998 34.064 1.00 68.31 90 GLU A C 1
ATOM 680 O O . GLU A 1 90 ? -18.833 5.326 33.248 1.00 68.31 90 GLU A O 1
ATOM 685 N N . LYS A 1 91 ? -19.446 4.038 34.966 1.00 71.44 91 LYS A N 1
ATOM 686 C CA . LYS A 1 91 ? -18.158 3.335 35.105 1.00 71.44 91 LYS A CA 1
ATOM 687 C C . LYS A 1 91 ? -18.072 1.978 34.395 1.00 71.44 91 LYS A C 1
ATOM 689 O O . LYS A 1 91 ? -17.010 1.365 34.420 1.00 71.44 91 LYS A O 1
ATOM 694 N N . ALA A 1 92 ? -19.160 1.478 33.808 1.00 77.94 92 ALA A N 1
ATOM 695 C CA . ALA A 1 92 ? -19.217 0.126 33.241 1.00 77.94 92 ALA A CA 1
ATOM 696 C C . ALA A 1 92 ? -19.034 0.090 31.715 1.00 77.94 92 ALA A C 1
ATOM 698 O O . ALA A 1 92 ? -18.447 -0.860 31.188 1.00 77.94 92 ALA A O 1
ATOM 699 N N . MET A 1 93 ? -19.544 1.093 30.993 1.00 88.38 93 MET A N 1
ATOM 700 C CA . MET A 1 93 ? -19.452 1.175 29.530 1.00 88.38 93 MET A CA 1
ATOM 701 C C . MET A 1 93 ? -19.382 2.636 29.083 1.00 88.38 93 MET A C 1
ATOM 703 O O . MET A 1 93 ? -19.841 3.530 29.790 1.00 88.38 93 MET A O 1
ATOM 707 N N . VAL A 1 94 ? -18.830 2.865 27.895 1.00 88.00 94 VAL A N 1
ATOM 708 C CA . VAL A 1 94 ? -18.653 4.197 27.305 1.00 88.00 94 VAL A CA 1
ATOM 709 C C . VAL A 1 94 ? -19.568 4.343 26.094 1.00 88.00 94 VAL A C 1
ATOM 711 O O . VAL A 1 94 ? -19.638 3.438 25.266 1.00 88.00 94 VAL A O 1
ATOM 714 N N . GLN A 1 95 ? -20.259 5.474 25.967 1.00 89.12 95 GLN A N 1
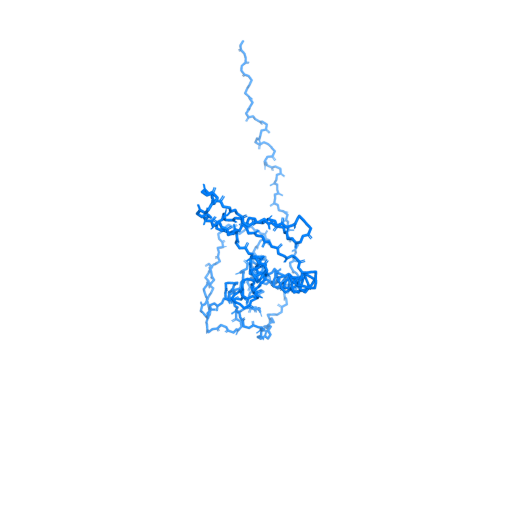ATOM 715 C CA . GLN A 1 95 ? -21.015 5.797 24.756 1.00 89.12 95 GLN A CA 1
ATOM 716 C C . GLN A 1 95 ? -20.061 6.184 23.624 1.00 89.12 95 GLN A C 1
ATOM 718 O O . GLN A 1 95 ? -19.216 7.062 23.784 1.00 89.12 95 GLN A O 1
ATOM 723 N N . PHE A 1 96 ? -20.188 5.512 22.484 1.00 89.75 96 PHE A N 1
ATOM 724 C CA . PHE A 1 96 ? -19.312 5.663 21.330 1.00 89.75 96 PHE A CA 1
ATOM 725 C C . PHE A 1 96 ? -20.137 5.772 20.046 1.00 89.75 96 PHE A C 1
ATOM 727 O O . PHE A 1 96 ? -21.046 4.970 19.817 1.00 89.75 96 PHE A O 1
ATOM 734 N N . GLU A 1 97 ? -19.810 6.749 19.202 1.00 93.62 97 GLU A N 1
ATOM 735 C CA . GLU A 1 97 ? -20.458 6.925 17.902 1.00 93.62 97 GLU A CA 1
ATOM 736 C C . GLU A 1 97 ? -19.990 5.846 16.918 1.00 93.62 97 GLU A C 1
ATOM 738 O O . GLU A 1 97 ? -18.797 5.603 16.706 1.00 93.62 97 GLU A O 1
ATOM 743 N N . TRP A 1 98 ? -20.953 5.153 16.332 1.00 93.44 98 TRP A N 1
ATOM 744 C CA . TRP A 1 98 ? -20.732 4.056 15.412 1.00 93.44 98 TRP A CA 1
ATOM 745 C C . TRP A 1 98 ? -20.624 4.556 13.965 1.00 93.44 98 TRP A C 1
ATOM 747 O O . TRP A 1 98 ? -20.944 5.698 13.655 1.00 93.44 98 TRP A O 1
ATOM 757 N N . HIS A 1 99 ? -20.162 3.707 13.044 1.00 91.94 99 HIS A N 1
ATOM 758 C CA . HIS A 1 99 ? -19.928 4.107 11.645 1.00 91.94 99 HIS A CA 1
ATOM 759 C C . HIS A 1 99 ? -21.200 4.459 10.854 1.00 91.94 99 HIS A C 1
ATOM 761 O O . HIS A 1 99 ? -21.101 4.977 9.746 1.00 91.94 99 HIS A O 1
ATOM 767 N N . ASP A 1 100 ? -22.375 4.138 11.390 1.00 93.31 100 ASP A N 1
ATOM 768 C CA . ASP A 1 100 ? -23.693 4.474 10.846 1.00 93.31 100 ASP A CA 1
ATOM 769 C C . ASP A 1 100 ? -24.307 5.724 11.512 1.00 93.31 100 ASP A C 1
ATOM 771 O O . ASP A 1 100 ? -25.457 6.058 11.236 1.00 93.31 100 ASP A O 1
ATOM 775 N N . GLY A 1 101 ? -23.561 6.412 12.387 1.00 92.12 101 GLY A N 1
ATOM 776 C CA . GLY A 1 101 ? -24.029 7.567 13.161 1.00 92.12 101 GLY A CA 1
ATOM 777 C C . GLY A 1 101 ? -24.851 7.202 14.403 1.00 92.12 101 GLY A C 1
ATOM 778 O O . GLY A 1 101 ? -25.280 8.091 15.136 1.00 92.12 101 GLY A O 1
ATOM 779 N N . THR A 1 102 ? -25.079 5.912 14.675 1.00 92.06 102 THR A N 1
ATOM 780 C CA . THR A 1 102 ? -25.757 5.480 15.906 1.00 92.06 102 THR A CA 1
ATOM 781 C C . THR A 1 102 ? -24.818 5.551 17.106 1.00 92.06 102 THR A C 1
ATOM 783 O O . THR A 1 102 ? -23.615 5.342 16.983 1.00 92.06 102 THR A O 1
ATOM 786 N N . VAL A 1 103 ? -25.354 5.803 18.300 1.00 91.06 103 VAL A N 1
ATOM 787 C CA . VAL A 1 103 ? -24.567 5.733 19.539 1.00 91.06 103 VAL A CA 1
ATOM 788 C C . VAL A 1 103 ? -24.700 4.338 20.139 1.00 91.06 103 VAL A C 1
ATOM 790 O O . VAL A 1 103 ? -25.809 3.855 20.380 1.00 91.06 103 VAL A O 1
ATOM 793 N N . LYS A 1 104 ? -23.563 3.688 20.405 1.00 91.56 104 LYS A N 1
ATOM 794 C CA . LYS A 1 104 ? -23.498 2.383 21.073 1.00 91.56 104 LYS A CA 1
ATOM 795 C C . LYS A 1 104 ? -22.788 2.489 22.408 1.00 91.56 104 LYS A C 1
ATOM 797 O O . LYS A 1 104 ? -21.817 3.221 22.558 1.00 91.56 104 LYS A O 1
ATOM 802 N N . ASN A 1 105 ? -23.248 1.705 23.369 1.00 91.06 105 ASN A N 1
ATOM 803 C CA . ASN A 1 105 ? -22.582 1.524 24.647 1.00 91.06 105 ASN A CA 1
ATOM 804 C C . ASN A 1 105 ? -21.515 0.443 24.485 1.00 91.06 105 ASN A C 1
ATOM 806 O O . ASN A 1 105 ? -21.835 -0.709 24.199 1.00 91.06 105 ASN A O 1
ATOM 810 N N . VAL A 1 106 ? -20.247 0.807 24.634 1.00 91.00 106 VAL A N 1
ATOM 811 C CA . VAL A 1 106 ? -19.109 -0.088 24.432 1.00 91.00 106 VAL A CA 1
ATOM 812 C C . VAL A 1 106 ? -18.495 -0.445 25.775 1.00 91.00 106 VAL A C 1
ATOM 814 O O . VAL A 1 106 ? -18.047 0.427 26.522 1.00 91.00 106 VAL A O 1
ATOM 817 N N . HIS A 1 107 ? -18.447 -1.739 26.077 1.00 89.69 107 HIS A N 1
ATOM 818 C CA . HIS A 1 107 ? -17.663 -2.234 27.200 1.00 89.69 107 HIS A CA 1
ATOM 819 C C . HIS A 1 107 ? -16.204 -2.426 26.772 1.00 89.69 107 HIS A C 1
ATOM 821 O O . HIS A 1 107 ? -15.901 -3.181 25.844 1.00 89.69 107 HIS A O 1
ATOM 827 N N . VAL A 1 108 ? -15.290 -1.729 27.442 1.00 82.94 108 VAL A N 1
ATOM 828 C CA . VAL A 1 108 ? -13.860 -1.797 27.134 1.00 82.94 108 VAL A CA 1
ATOM 829 C C . VAL A 1 108 ? -13.200 -2.835 28.035 1.00 82.94 108 VAL A C 1
ATOM 831 O O . VAL A 1 108 ? -12.902 -2.568 29.195 1.00 82.94 108 VAL A O 1
ATOM 834 N N . ASP A 1 109 ? -12.949 -4.014 27.474 1.00 86.25 109 ASP A N 1
ATOM 835 C CA . ASP A 1 109 ? -12.181 -5.070 28.130 1.00 86.25 109 ASP A CA 1
ATOM 836 C C . ASP A 1 109 ? -10.671 -4.830 27.938 1.00 86.25 109 ASP A C 1
ATOM 838 O O . ASP A 1 109 ? -10.164 -4.830 26.813 1.00 86.25 109 ASP A O 1
ATOM 842 N N . LEU A 1 110 ? -9.937 -4.590 29.029 1.00 88.50 110 LEU A N 1
ATOM 843 C CA . LEU A 1 110 ? -8.503 -4.264 28.980 1.00 88.50 110 LEU A CA 1
ATOM 844 C C . LEU A 1 110 ? -7.665 -5.352 28.272 1.00 88.50 110 LEU A C 1
ATOM 846 O O . LEU A 1 110 ? -6.874 -4.999 27.392 1.00 88.50 110 LEU A O 1
ATOM 850 N N . PRO A 1 111 ? -7.816 -6.652 28.601 1.00 91.06 111 PRO A N 1
ATOM 851 C CA . PRO A 1 111 ? -7.213 -7.753 27.852 1.00 91.06 111 PRO A CA 1
ATOM 852 C C . PRO A 1 111 ? -7.449 -7.689 26.339 1.00 91.06 111 PRO A C 1
ATOM 854 O O . PRO A 1 111 ? -6.484 -7.794 25.573 1.00 91.06 111 PRO A O 1
ATOM 857 N N . LEU A 1 112 ? -8.695 -7.473 25.900 1.00 90.31 112 LEU A N 1
ATOM 858 C CA . LEU A 1 112 ? -9.032 -7.321 24.482 1.00 90.31 112 LEU A CA 1
ATOM 859 C C . LEU A 1 112 ? -8.271 -6.155 23.839 1.00 90.31 112 LEU A C 1
ATOM 861 O O . LEU A 1 112 ? -7.668 -6.327 22.778 1.00 90.31 112 LEU A O 1
ATOM 865 N N . ILE A 1 113 ? -8.257 -4.984 24.483 1.00 90.50 113 ILE A N 1
ATOM 866 C CA . ILE A 1 113 ? -7.561 -3.798 23.961 1.00 90.50 113 ILE A CA 1
ATOM 867 C C . ILE A 1 113 ? -6.054 -4.029 23.871 1.00 90.50 113 ILE A C 1
ATOM 869 O O . ILE A 1 113 ? -5.438 -3.691 22.859 1.00 90.50 113 ILE A O 1
ATOM 873 N N . TYR A 1 114 ? -5.449 -4.644 24.885 1.00 94.12 114 TYR A N 1
ATOM 874 C CA . TYR A 1 114 ? -4.019 -4.937 24.873 1.00 94.12 114 TYR A CA 1
ATOM 875 C C . TYR A 1 114 ? -3.651 -5.946 23.776 1.00 94.12 114 TYR A C 1
ATOM 877 O O . TYR A 1 114 ? -2.631 -5.800 23.093 1.00 94.12 114 TYR A O 1
ATOM 885 N N . HIS A 1 115 ? -4.501 -6.952 23.552 1.00 93.88 115 HIS A N 1
ATOM 886 C CA . HIS A 1 115 ? -4.332 -7.887 22.445 1.00 93.88 115 HIS A CA 1
ATOM 887 C C . HIS A 1 115 ? -4.447 -7.183 21.087 1.00 93.88 115 HIS A C 1
ATOM 889 O O . HIS A 1 115 ? -3.580 -7.360 20.227 1.00 93.88 115 HIS A O 1
ATOM 895 N N . TYR A 1 116 ? -5.462 -6.333 20.918 1.00 94.50 116 TYR A N 1
ATOM 896 C CA . TYR A 1 116 ? -5.642 -5.525 19.715 1.00 94.50 116 TYR A CA 1
ATOM 897 C C . TYR A 1 116 ? -4.433 -4.624 19.445 1.00 94.50 116 TYR A C 1
ATOM 899 O O . TYR A 1 116 ? -3.909 -4.625 18.332 1.00 94.50 116 TYR A O 1
ATOM 907 N N . GLN A 1 117 ? -3.927 -3.924 20.463 1.00 95.56 117 GLN A N 1
ATOM 908 C CA . GLN A 1 117 ? -2.741 -3.078 20.345 1.00 95.56 117 GLN A CA 1
ATOM 909 C C . GLN A 1 117 ? -1.531 -3.878 19.843 1.00 95.56 117 GLN A C 1
ATOM 911 O O . GLN A 1 117 ? -0.844 -3.439 18.920 1.00 95.56 117 GLN A O 1
ATOM 916 N N . LYS A 1 118 ? -1.283 -5.076 20.391 1.00 96.62 118 LYS A N 1
ATOM 917 C CA . LYS A 1 118 ? -0.196 -5.956 19.925 1.00 96.62 118 LYS A CA 1
ATOM 918 C C . LYS A 1 118 ? -0.357 -6.353 18.459 1.00 96.62 118 LYS A C 1
ATOM 920 O O . LYS A 1 118 ? 0.612 -6.295 17.699 1.00 96.62 118 LYS A O 1
ATOM 925 N N . GLN A 1 119 ? -1.562 -6.748 18.052 1.00 96.69 119 GLN A N 1
ATOM 926 C CA . GLN A 1 119 ? -1.831 -7.114 16.662 1.00 96.69 119 GLN A CA 1
ATOM 927 C C . GLN A 1 119 ? -1.678 -5.916 15.716 1.00 96.69 119 GLN A C 1
ATOM 929 O O . GLN A 1 119 ? -1.099 -6.059 14.639 1.00 96.69 119 GLN A O 1
ATOM 934 N N . LEU A 1 120 ? -2.133 -4.731 16.129 1.00 96.88 120 LEU A N 1
ATOM 935 C CA . LEU A 1 120 ? -2.009 -3.501 15.353 1.00 96.88 120 LEU A CA 1
ATOM 936 C C . LEU A 1 120 ? -0.541 -3.106 15.162 1.00 96.88 120 LEU A C 1
ATOM 938 O O . LEU A 1 120 ? -0.129 -2.836 14.037 1.00 96.88 120 LEU A O 1
ATOM 942 N N . MET A 1 121 ? 0.272 -3.166 16.220 1.00 97.69 121 MET A N 1
ATOM 943 C CA . MET A 1 121 ? 1.719 -2.926 16.136 1.00 97.69 121 MET A CA 1
ATOM 944 C C . MET A 1 121 ? 2.406 -3.904 15.174 1.00 97.69 121 MET A C 1
ATOM 946 O O . MET A 1 121 ? 3.248 -3.507 14.368 1.00 97.69 121 MET A O 1
ATOM 950 N N . SER A 1 122 ? 2.015 -5.182 15.206 1.00 97.50 122 SER A N 1
ATOM 951 C CA . SER A 1 122 ? 2.512 -6.177 14.252 1.00 97.50 122 SER A CA 1
ATOM 952 C C . SER A 1 122 ? 2.108 -5.842 12.809 1.00 97.50 122 SER A C 1
ATOM 954 O O . SER A 1 122 ? 2.942 -5.907 11.905 1.00 97.50 122 SER A O 1
ATOM 956 N N . ALA A 1 123 ? 0.856 -5.428 12.586 1.00 97.25 123 ALA A N 1
ATOM 957 C CA . ALA A 1 123 ? 0.372 -5.029 11.267 1.00 97.25 123 ALA A CA 1
ATOM 958 C C . ALA A 1 123 ? 1.113 -3.795 10.727 1.00 97.25 123 ALA A C 1
ATOM 960 O O . ALA A 1 123 ? 1.518 -3.796 9.563 1.00 97.25 123 ALA A O 1
ATOM 961 N N . VAL A 1 124 ? 1.362 -2.786 11.569 1.00 97.44 124 VAL A N 1
ATOM 962 C CA . VAL A 1 124 ? 2.166 -1.604 11.214 1.00 97.44 124 VAL A CA 1
ATOM 963 C C . VAL A 1 124 ? 3.566 -2.019 10.773 1.00 97.44 124 VAL A C 1
ATOM 965 O O . VAL A 1 124 ? 3.987 -1.648 9.681 1.00 97.44 124 VAL A O 1
ATOM 968 N N . ALA A 1 125 ? 4.247 -2.880 11.533 1.00 97.88 125 ALA A N 1
ATOM 969 C CA . ALA A 1 125 ? 5.587 -3.346 11.172 1.00 97.88 125 ALA A CA 1
ATOM 970 C C . ALA A 1 125 ? 5.627 -4.054 9.800 1.00 97.88 125 ALA A C 1
ATOM 972 O O . ALA A 1 125 ? 6.598 -3.925 9.044 1.00 97.88 125 ALA A O 1
ATOM 973 N N . VAL A 1 126 ? 4.573 -4.800 9.449 1.00 97.19 126 VAL A N 1
ATOM 974 C CA . VAL A 1 126 ? 4.435 -5.445 8.132 1.00 97.19 126 VAL A CA 1
ATOM 975 C C . VAL A 1 126 ? 4.202 -4.410 7.026 1.00 97.19 126 VAL A C 1
ATOM 977 O O . VAL A 1 126 ? 4.834 -4.501 5.970 1.00 97.19 126 VAL A O 1
ATOM 980 N N . LEU A 1 127 ? 3.348 -3.411 7.264 1.00 96.88 127 LEU A N 1
ATOM 981 C CA . LEU A 1 127 ? 3.096 -2.316 6.322 1.00 96.88 127 LEU A CA 1
ATOM 982 C C . LEU A 1 127 ? 4.358 -1.483 6.076 1.00 96.88 127 LEU A C 1
ATOM 984 O O . LEU A 1 127 ? 4.727 -1.264 4.926 1.00 96.88 127 LEU A O 1
ATOM 988 N N . GLU A 1 128 ? 5.087 -1.105 7.122 1.00 97.56 128 GLU A N 1
ATOM 989 C CA . GLU A 1 128 ? 6.355 -0.376 7.014 1.00 97.56 128 GLU A CA 1
ATOM 990 C C . GLU A 1 128 ? 7.417 -1.171 6.253 1.00 97.56 128 GLU A C 1
ATOM 992 O O . GLU A 1 128 ? 8.178 -0.623 5.453 1.00 97.56 128 GLU A O 1
ATOM 997 N N . ARG A 1 129 ? 7.483 -2.491 6.473 1.00 96.38 129 ARG A N 1
ATOM 998 C CA . ARG A 1 129 ? 8.367 -3.367 5.695 1.00 96.38 129 ARG A CA 1
ATOM 999 C C . ARG A 1 129 ? 7.978 -3.366 4.218 1.00 96.38 129 ARG A C 1
ATOM 1001 O O . ARG A 1 129 ? 8.865 -3.317 3.368 1.00 96.38 129 ARG A O 1
ATOM 1008 N N . ARG A 1 130 ? 6.679 -3.385 3.902 1.00 95.38 130 ARG A N 1
ATOM 1009 C CA . ARG A 1 130 ? 6.195 -3.301 2.518 1.00 95.38 130 ARG A CA 1
ATOM 1010 C C . ARG A 1 130 ? 6.494 -1.942 1.890 1.00 95.38 130 ARG A C 1
ATOM 1012 O O . ARG A 1 130 ? 6.920 -1.922 0.742 1.00 95.38 130 ARG A O 1
ATOM 1019 N N . VAL A 1 131 ? 6.341 -0.841 2.624 1.00 95.50 131 VAL A N 1
ATOM 1020 C CA . VAL A 1 131 ? 6.705 0.506 2.149 1.00 95.50 131 VAL A CA 1
ATOM 1021 C C . VAL A 1 131 ? 8.196 0.573 1.838 1.00 95.50 131 VAL A C 1
ATOM 1023 O O . VAL A 1 131 ? 8.561 0.927 0.725 1.00 95.50 131 VAL A O 1
ATOM 1026 N N . ARG A 1 132 ? 9.066 0.126 2.753 1.00 96.19 132 ARG A N 1
ATOM 1027 C CA . ARG A 1 132 ? 10.515 0.047 2.489 1.00 96.19 132 ARG A CA 1
ATOM 1028 C C . ARG A 1 132 ? 10.839 -0.806 1.266 1.00 96.19 132 ARG A C 1
ATOM 1030 O O . ARG A 1 132 ? 11.710 -0.449 0.480 1.00 96.19 132 ARG A O 1
ATOM 1037 N N . TRP A 1 133 ? 10.126 -1.916 1.085 1.00 93.62 133 TRP A N 1
ATOM 1038 C CA . TRP A 1 133 ? 10.273 -2.747 -0.104 1.00 93.62 133 TRP A CA 1
ATOM 1039 C C . TRP A 1 133 ? 9.860 -1.997 -1.379 1.00 93.62 133 TRP A C 1
ATOM 1041 O O . TRP A 1 133 ? 10.623 -2.004 -2.341 1.00 93.62 133 TRP A O 1
ATOM 1051 N N . LEU A 1 134 ? 8.718 -1.304 -1.393 1.00 93.75 134 LEU A N 1
ATOM 1052 C CA . LEU A 1 134 ? 8.262 -0.500 -2.537 1.00 93.75 134 LEU A CA 1
ATOM 1053 C C . LEU A 1 134 ? 9.214 0.664 -2.851 1.00 93.75 134 LEU A C 1
ATOM 1055 O O . LEU A 1 134 ? 9.457 0.948 -4.017 1.00 93.75 134 LEU A O 1
ATOM 1059 N N . SER A 1 135 ? 9.815 1.273 -1.832 1.00 93.81 135 SER A N 1
ATOM 1060 C CA . SER A 1 135 ? 10.733 2.412 -1.969 1.00 93.81 135 SER A CA 1
ATOM 1061 C C . SER A 1 135 ? 12.194 2.017 -2.223 1.00 93.81 135 SER A C 1
ATOM 1063 O O . SER A 1 135 ? 13.088 2.825 -1.989 1.00 93.81 135 SER A O 1
ATOM 1065 N N . SER A 1 136 ? 12.470 0.783 -2.656 1.00 92.38 136 SER A N 1
ATOM 1066 C CA . SER A 1 136 ? 13.840 0.287 -2.854 1.00 92.38 136 SER A CA 1
ATOM 1067 C C . SER A 1 136 ? 14.131 -0.088 -4.306 1.00 92.38 136 SER A C 1
ATOM 1069 O O . SER A 1 136 ? 13.285 -0.669 -4.990 1.00 92.38 136 SER A O 1
ATOM 1071 N N . GLY A 1 137 ? 15.359 0.198 -4.749 1.00 92.06 137 GLY A N 1
ATOM 1072 C CA . GLY A 1 137 ? 15.856 -0.159 -6.079 1.00 92.06 137 GLY A CA 1
ATOM 1073 C C . GLY A 1 137 ? 15.021 0.446 -7.208 1.00 92.06 137 GLY A C 1
ATOM 1074 O O . GLY A 1 137 ? 14.523 1.566 -7.109 1.00 92.06 137 GLY A O 1
ATOM 1075 N N . SER A 1 138 ? 14.821 -0.330 -8.271 1.00 94.00 138 SER A N 1
ATOM 1076 C CA . SER A 1 138 ? 14.013 0.049 -9.438 1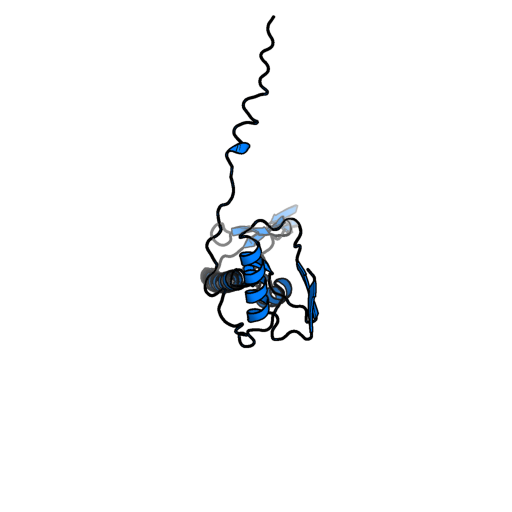.00 94.00 138 SER A CA 1
ATOM 1077 C C . SER A 1 138 ? 12.568 0.415 -9.087 1.00 94.00 138 SER A C 1
ATOM 1079 O O . SER A 1 138 ? 11.966 1.221 -9.794 1.00 94.00 138 SER A O 1
ATOM 1081 N N . ARG A 1 139 ? 12.003 -0.121 -7.993 1.00 93.88 139 ARG A N 1
ATOM 1082 C CA . ARG A 1 139 ? 10.603 0.135 -7.611 1.00 93.88 139 ARG A CA 1
ATOM 1083 C C . ARG A 1 139 ? 10.338 1.578 -7.198 1.00 93.88 139 ARG A C 1
ATOM 1085 O O . ARG A 1 139 ? 9.204 2.027 -7.322 1.00 93.88 139 ARG A O 1
ATOM 1092 N N . GLN A 1 140 ? 11.366 2.312 -6.776 1.00 93.44 140 GLN A N 1
ATOM 1093 C CA . GLN A 1 140 ? 11.237 3.728 -6.439 1.00 93.44 140 GLN A CA 1
ATOM 1094 C C . GLN A 1 140 ? 10.880 4.587 -7.662 1.00 93.44 140 GLN A C 1
ATOM 1096 O O . GLN A 1 140 ? 10.166 5.574 -7.522 1.00 93.44 140 GLN A O 1
ATOM 1101 N N . ILE A 1 141 ? 11.370 4.203 -8.844 1.00 91.44 141 ILE A N 1
ATOM 1102 C CA . ILE A 1 141 ? 11.176 4.945 -10.098 1.00 91.44 141 ILE A CA 1
ATOM 1103 C C . ILE A 1 141 ? 10.026 4.337 -10.901 1.00 91.44 141 ILE A C 1
ATOM 1105 O O . ILE A 1 141 ? 9.143 5.044 -11.371 1.00 91.44 141 ILE A O 1
ATOM 1109 N N . TRP A 1 142 ? 10.032 3.012 -11.042 1.00 92.75 142 TRP A N 1
ATOM 1110 C CA . TRP A 1 142 ? 9.154 2.292 -11.965 1.00 92.75 142 TRP A CA 1
ATOM 1111 C C . TRP A 1 142 ? 7.938 1.654 -11.289 1.00 92.75 142 TRP A C 1
ATOM 1113 O O . TRP A 1 142 ? 7.072 1.100 -11.962 1.00 92.75 142 TRP A O 1
ATOM 1123 N N . GLY A 1 143 ? 7.874 1.665 -9.956 1.00 93.69 143 GLY A N 1
ATOM 1124 C CA . GLY A 1 143 ? 6.918 0.847 -9.219 1.00 93.69 143 GLY A CA 1
ATOM 1125 C C . GLY A 1 143 ? 7.199 -0.655 -9.357 1.00 93.69 143 GLY A C 1
ATOM 1126 O O . GLY A 1 143 ? 8.300 -1.088 -9.707 1.00 93.69 143 GLY A O 1
ATOM 1127 N N . THR A 1 144 ? 6.198 -1.474 -9.026 1.00 93.56 144 THR A N 1
ATOM 1128 C CA . THR A 1 144 ? 6.282 -2.939 -9.152 1.00 93.56 144 THR A CA 1
ATOM 1129 C C . THR A 1 144 ? 5.653 -3.378 -10.465 1.00 93.56 144 THR A C 1
ATOM 1131 O O . THR A 1 144 ? 4.432 -3.337 -10.600 1.00 93.56 144 THR A O 1
ATOM 1134 N N . VAL A 1 145 ? 6.471 -3.851 -11.401 1.00 94.06 145 VAL A N 1
ATOM 1135 C CA . VAL A 1 145 ? 5.997 -4.347 -12.696 1.00 94.06 145 VAL A CA 1
ATOM 1136 C C . VAL A 1 145 ? 5.363 -5.723 -12.495 1.00 94.06 145 VAL A C 1
ATOM 1138 O O . VAL A 1 145 ? 6.063 -6.710 -12.251 1.00 94.06 145 VAL A O 1
ATOM 1141 N N . CYS A 1 146 ? 4.037 -5.810 -12.573 1.00 93.25 146 CYS A N 1
ATOM 1142 C CA . CYS A 1 146 ? 3.287 -7.049 -12.323 1.00 93.25 146 CYS A CA 1
ATOM 1143 C C . CYS A 1 146 ? 3.016 -7.821 -13.621 1.00 93.25 146 CYS A C 1
ATOM 1145 O O . CYS A 1 146 ? 2.945 -9.049 -13.635 1.00 93.25 146 CYS A O 1
ATOM 1147 N N . GLU A 1 147 ? 2.943 -7.097 -14.727 1.00 93.75 147 GLU A N 1
ATOM 1148 C CA . GLU A 1 147 ? 2.644 -7.566 -16.069 1.00 93.75 147 GLU A CA 1
ATOM 1149 C C . GLU A 1 147 ? 3.772 -8.452 -16.593 1.00 93.75 147 GLU A C 1
ATOM 1151 O O . GLU A 1 147 ? 4.934 -8.268 -16.238 1.00 93.75 147 GLU A O 1
ATOM 1156 N N . GLN A 1 148 ? 3.434 -9.421 -17.445 1.00 94.25 148 GLN A N 1
ATOM 1157 C CA . GLN A 1 148 ? 4.401 -10.368 -18.014 1.00 94.25 148 GLN A CA 1
ATOM 1158 C C . GLN A 1 148 ? 4.970 -9.941 -19.370 1.00 94.25 148 GLN A C 1
ATOM 1160 O O . GLN A 1 148 ? 5.963 -10.502 -19.826 1.00 94.25 148 GLN A O 1
ATOM 1165 N N . ARG A 1 149 ? 4.323 -8.976 -20.024 1.00 96.56 149 ARG A N 1
ATOM 1166 C CA . ARG A 1 149 ? 4.739 -8.395 -21.299 1.00 96.56 149 ARG A CA 1
ATOM 1167 C C . ARG A 1 149 ? 4.854 -6.898 -21.097 1.00 96.56 149 ARG A C 1
ATOM 1169 O O . ARG A 1 149 ? 3.863 -6.271 -20.734 1.00 96.56 149 ARG A O 1
ATOM 1176 N N . VAL A 1 150 ? 6.053 -6.359 -21.269 1.00 96.88 150 VAL A N 1
ATOM 1177 C CA . VAL A 1 150 ? 6.378 -4.992 -20.843 1.00 96.88 150 VAL A CA 1
ATOM 1178 C C . VAL A 1 150 ? 6.946 -4.208 -22.020 1.00 96.88 150 VAL A C 1
ATOM 1180 O O . VAL A 1 150 ? 7.866 -4.673 -22.680 1.00 96.88 150 VAL A O 1
ATOM 1183 N N . VAL A 1 151 ? 6.431 -3.011 -22.288 1.00 97.06 151 VAL A N 1
ATOM 1184 C CA . VAL A 1 151 ? 7.043 -2.083 -23.250 1.00 97.06 151 VAL A CA 1
ATOM 1185 C C . VAL A 1 151 ? 7.452 -0.833 -22.494 1.00 97.06 151 VAL A C 1
ATOM 1187 O O . VAL A 1 151 ? 6.633 -0.236 -21.801 1.00 97.06 151 VAL A O 1
ATOM 1190 N N . ILE A 1 152 ? 8.723 -0.465 -22.608 1.00 95.69 152 ILE A N 1
ATOM 1191 C CA . ILE A 1 152 ? 9.284 0.733 -21.990 1.00 95.69 152 ILE A CA 1
ATOM 1192 C C . ILE A 1 152 ? 9.480 1.758 -23.094 1.00 95.69 152 ILE A C 1
ATOM 1194 O O . ILE A 1 152 ? 10.152 1.471 -24.080 1.00 95.69 152 ILE A O 1
ATOM 1198 N N . VAL A 1 153 ? 8.895 2.937 -22.922 1.00 94.38 153 VAL A N 1
ATOM 1199 C CA . VAL A 1 153 ? 9.082 4.067 -23.833 1.00 94.38 153 VAL A CA 1
ATOM 1200 C C . VAL A 1 153 ? 9.956 5.089 -23.125 1.00 94.38 153 VAL A C 1
ATOM 1202 O O . VAL A 1 153 ? 9.644 5.502 -22.008 1.00 94.38 153 VAL A O 1
ATOM 1205 N N . VAL A 1 154 ? 11.072 5.446 -23.748 1.00 90.94 154 VAL A N 1
ATOM 1206 C CA . VAL A 1 154 ? 12.072 6.363 -23.214 1.00 90.94 154 VAL A CA 1
ATOM 1207 C C . VAL A 1 154 ? 12.041 7.622 -24.058 1.00 90.94 154 VAL A C 1
ATOM 1209 O O . VAL A 1 154 ? 12.331 7.578 -25.244 1.00 90.94 154 VAL A O 1
ATOM 1212 N N . ASP A 1 155 ? 11.691 8.749 -23.452 1.00 88.00 155 ASP A N 1
ATOM 1213 C CA . ASP A 1 155 ? 11.795 10.033 -24.134 1.00 88.00 155 ASP A CA 1
ATOM 1214 C C . ASP A 1 155 ? 13.258 10.495 -24.140 1.00 88.00 155 ASP A C 1
ATOM 1216 O O . ASP A 1 155 ? 13.854 10.735 -23.087 1.00 88.00 155 ASP A O 1
ATOM 1220 N N . MET A 1 156 ? 13.838 10.579 -25.336 1.00 83.56 156 MET A N 1
ATOM 1221 C CA . MET A 1 156 ? 15.204 11.058 -25.559 1.00 83.56 156 MET A CA 1
ATOM 1222 C C . MET A 1 156 ? 15.243 12.508 -26.056 1.00 83.56 156 MET A C 1
ATOM 1224 O O . MET A 1 156 ? 16.326 13.040 -26.326 1.00 83.56 156 MET A O 1
ATOM 1228 N N . SER A 1 157 ? 14.084 13.159 -26.199 1.00 80.25 157 SER A N 1
ATOM 1229 C CA . SER A 1 157 ? 14.015 14.548 -26.627 1.00 80.25 157 SER A CA 1
ATOM 1230 C C . SER A 1 157 ? 14.636 15.462 -25.562 1.00 80.25 157 SER A C 1
ATOM 1232 O O . SER A 1 157 ? 14.417 15.309 -24.364 1.00 80.25 157 SER A O 1
ATOM 1234 N N . MET A 1 158 ? 15.487 16.397 -25.999 1.00 66.50 158 MET A N 1
ATOM 1235 C CA . MET A 1 158 ? 16.154 17.384 -25.132 1.00 66.50 158 MET A CA 1
ATOM 1236 C C . MET A 1 158 ? 17.009 16.788 -23.991 1.00 66.50 158 MET A C 1
ATOM 1238 O O . MET A 1 158 ? 17.002 17.291 -22.867 1.00 66.50 158 MET A O 1
ATOM 1242 N N . MET A 1 159 ? 17.797 15.737 -24.257 1.00 66.88 159 MET A N 1
ATOM 1243 C CA . MET A 1 159 ? 18.734 15.226 -23.248 1.00 66.88 159 MET A CA 1
ATOM 1244 C C . MET A 1 159 ? 19.855 16.225 -22.927 1.00 66.88 159 MET A C 1
ATOM 1246 O O . MET A 1 159 ? 20.783 16.433 -23.709 1.00 66.88 159 MET A O 1
ATOM 1250 N N . ILE A 1 160 ? 19.800 16.782 -21.718 1.00 64.94 160 ILE A N 1
ATOM 1251 C CA . ILE A 1 160 ? 20.880 17.576 -21.127 1.00 64.94 160 ILE A CA 1
ATOM 1252 C C . ILE A 1 160 ? 22.081 16.649 -20.845 1.00 64.94 160 ILE A C 1
ATOM 1254 O O . ILE A 1 160 ? 21.891 15.553 -20.293 1.00 64.94 160 ILE A O 1
ATOM 1258 N N . PRO A 1 161 ? 23.323 17.053 -21.179 1.00 66.94 161 PRO A N 1
ATOM 1259 C CA . PRO A 1 161 ? 24.523 16.302 -20.824 1.00 66.94 161 PRO A CA 1
ATOM 1260 C C . PRO A 1 161 ? 24.549 15.962 -19.326 1.00 66.94 161 PRO A C 1
ATOM 1262 O O . PRO A 1 161 ? 24.434 16.837 -18.475 1.00 66.94 161 PRO A O 1
ATOM 1265 N N . GLY A 1 162 ? 24.674 14.673 -19.000 1.00 67.50 162 GLY A N 1
ATOM 1266 C CA . GLY A 1 162 ? 24.665 14.165 -17.622 1.00 67.50 162 GLY A CA 1
ATOM 1267 C C . GLY A 1 162 ? 23.360 13.480 -17.206 1.00 67.50 162 GLY A C 1
ATOM 1268 O O . GLY A 1 162 ? 23.417 12.508 -16.456 1.00 67.50 162 GLY A O 1
ATOM 1269 N N . PHE A 1 163 ? 22.200 13.874 -17.745 1.00 76.69 163 PHE A N 1
ATOM 1270 C CA . PHE A 1 163 ? 20.917 13.235 -17.405 1.00 76.69 163 PHE A CA 1
ATOM 1271 C C . PHE A 1 163 ? 20.738 11.864 -18.082 1.00 76.69 163 PHE A C 1
ATOM 1273 O O . PHE A 1 163 ? 20.186 10.933 -17.491 1.00 76.69 163 PHE A O 1
ATOM 1280 N N . SER A 1 164 ? 21.309 11.701 -19.281 1.00 83.19 164 SER A N 1
ATOM 1281 C CA . SER A 1 164 ? 21.336 10.436 -20.034 1.00 83.19 164 SER A CA 1
ATOM 1282 C C . SER A 1 164 ? 21.882 9.266 -19.214 1.00 83.19 164 SER A C 1
ATOM 1284 O O . SER A 1 164 ? 21.377 8.146 -19.287 1.00 83.19 164 SER A O 1
ATOM 1286 N N . LEU A 1 165 ? 22.876 9.539 -18.368 1.00 87.38 165 LEU A N 1
ATOM 1287 C CA . LEU A 1 165 ? 23.508 8.549 -17.511 1.00 87.38 165 LEU A CA 1
ATOM 1288 C C . LEU A 1 165 ? 22.532 8.011 -16.454 1.00 87.38 165 LEU A C 1
ATOM 1290 O O . LEU A 1 165 ? 22.506 6.809 -16.182 1.00 87.38 165 LEU A O 1
ATOM 1294 N N . HIS A 1 166 ? 21.694 8.877 -15.882 1.00 87.62 166 HIS A N 1
ATOM 1295 C CA . HIS A 1 166 ? 20.692 8.485 -14.889 1.00 87.62 166 HIS A CA 1
ATOM 1296 C C . HIS A 1 166 ? 19.543 7.697 -15.508 1.00 87.62 166 HIS A C 1
ATOM 1298 O O . HIS A 1 166 ? 19.088 6.728 -14.898 1.00 87.62 166 HIS A O 1
ATOM 1304 N N . ILE A 1 167 ? 19.121 8.045 -16.726 1.00 88.94 167 ILE A N 1
ATOM 1305 C CA . ILE A 1 167 ? 18.138 7.257 -17.483 1.00 88.94 167 ILE A CA 1
ATOM 1306 C C . ILE A 1 167 ? 18.695 5.855 -17.743 1.00 88.94 167 ILE A C 1
ATOM 1308 O O . ILE A 1 167 ? 18.066 4.860 -17.379 1.00 88.94 167 ILE A O 1
ATOM 1312 N N . GLN A 1 168 ? 19.914 5.764 -18.283 1.00 90.12 168 GLN A N 1
ATOM 1313 C CA . GLN A 1 168 ? 20.588 4.486 -18.529 1.00 90.12 168 GLN A CA 1
ATOM 1314 C C . GLN A 1 168 ? 20.736 3.659 -17.248 1.00 90.12 168 GLN A C 1
ATOM 1316 O O . GLN A 1 168 ? 20.471 2.457 -17.251 1.00 90.12 168 GLN A O 1
ATOM 1321 N N . HIS A 1 169 ? 21.113 4.291 -16.133 1.00 91.94 169 HIS A N 1
ATOM 1322 C CA . HIS A 1 169 ? 21.193 3.606 -14.847 1.00 91.94 169 HIS A CA 1
ATOM 1323 C C . HIS A 1 169 ? 19.821 3.102 -14.376 1.00 91.94 169 HIS A C 1
ATOM 1325 O O . HIS A 1 169 ? 19.702 1.964 -13.933 1.00 91.94 169 HIS A O 1
ATOM 1331 N N . SER A 1 170 ? 18.774 3.915 -14.503 1.00 92.56 170 SER A N 1
ATOM 1332 C CA . SER A 1 170 ? 17.417 3.548 -14.083 1.00 92.56 170 SER A CA 1
ATOM 1333 C C . SER A 1 170 ? 16.863 2.377 -14.898 1.00 92.56 170 SER A C 1
ATOM 1335 O O . SER A 1 170 ? 16.227 1.486 -14.333 1.00 92.56 170 SER A O 1
ATOM 1337 N N . LEU A 1 171 ? 17.143 2.343 -16.207 1.00 93.75 171 LEU A N 1
ATOM 1338 C CA . LEU A 1 171 ? 16.811 1.225 -17.097 1.00 93.75 171 LEU A CA 1
ATOM 1339 C C . LEU A 1 171 ? 17.602 -0.034 -16.744 1.00 93.75 171 LEU A C 1
ATOM 1341 O O . LEU A 1 171 ? 17.034 -1.122 -16.663 1.00 93.75 171 LEU A O 1
ATOM 1345 N N . ARG A 1 172 ? 18.903 0.111 -16.480 1.00 93.69 172 ARG A N 1
ATOM 1346 C CA . ARG A 1 172 ? 19.758 -0.986 -16.027 1.00 93.69 172 ARG A CA 1
ATOM 1347 C C . ARG A 1 172 ? 19.191 -1.650 -14.773 1.00 93.69 172 ARG A C 1
ATOM 1349 O O . ARG A 1 172 ? 19.009 -2.862 -14.768 1.00 93.69 172 ARG A O 1
ATOM 1356 N N . VAL A 1 173 ? 18.894 -0.878 -13.727 1.00 93.88 173 VAL A N 1
ATOM 1357 C CA . VAL A 1 173 ? 18.384 -1.439 -12.464 1.00 93.88 173 VAL A CA 1
ATOM 1358 C C . VAL A 1 173 ? 17.015 -2.099 -12.677 1.00 93.88 173 VAL A C 1
ATOM 1360 O O . VAL A 1 173 ? 16.742 -3.141 -12.088 1.00 93.88 173 VAL A O 1
ATOM 1363 N N . LEU A 1 174 ? 16.164 -1.561 -13.559 1.00 94.94 174 LEU A N 1
ATOM 1364 C CA . LEU A 1 174 ? 14.899 -2.204 -13.931 1.00 94.94 174 LEU A CA 1
ATOM 1365 C C . LEU A 1 174 ? 15.114 -3.578 -14.589 1.00 94.94 174 LEU A C 1
ATOM 1367 O O . LEU A 1 174 ? 14.449 -4.549 -14.212 1.00 94.94 174 LEU A O 1
ATOM 1371 N N . LEU A 1 175 ? 16.054 -3.667 -15.535 1.00 94.19 175 LEU A N 1
ATOM 1372 C CA . LEU A 1 175 ? 16.422 -4.913 -16.212 1.00 94.19 175 LEU A CA 1
ATOM 1373 C C . LEU A 1 175 ? 16.958 -5.955 -15.223 1.00 94.19 175 LEU A C 1
ATOM 1375 O O . LEU A 1 175 ? 16.504 -7.098 -15.231 1.00 94.19 175 LEU A O 1
ATOM 1379 N N . GLU A 1 176 ? 17.878 -5.543 -14.348 1.00 93.31 176 GLU A N 1
ATOM 1380 C CA . GLU A 1 176 ? 18.519 -6.415 -13.360 1.00 93.31 176 GLU A CA 1
ATOM 1381 C C . GLU A 1 176 ? 17.539 -6.941 -12.301 1.00 93.31 176 GLU A C 1
ATOM 1383 O O . GLU A 1 176 ? 17.699 -8.066 -11.828 1.00 93.31 176 GLU A O 1
ATOM 1388 N N . GLU A 1 177 ? 16.538 -6.146 -11.907 1.00 93.12 177 GLU A N 1
ATOM 1389 C CA . GLU A 1 177 ? 15.687 -6.457 -10.753 1.00 93.12 177 GLU A CA 1
ATOM 1390 C C . GLU A 1 177 ? 14.291 -6.987 -11.086 1.00 93.12 177 GLU A C 1
ATOM 1392 O O . GLU A 1 177 ? 13.750 -7.761 -10.294 1.00 93.12 177 GLU A O 1
ATOM 1397 N N . GLN A 1 178 ? 13.665 -6.547 -12.184 1.00 93.56 178 GLN A N 1
ATOM 1398 C CA . GLN A 1 178 ? 12.236 -6.812 -12.422 1.00 93.56 178 GLN A CA 1
ATOM 1399 C C . GLN A 1 178 ? 11.924 -7.483 -13.761 1.00 93.56 178 GLN A C 1
ATOM 1401 O O . GLN A 1 178 ? 10.851 -8.078 -13.883 1.00 93.56 178 GLN A O 1
ATOM 1406 N N . LEU A 1 179 ? 12.819 -7.426 -14.754 1.00 93.31 179 LEU A N 1
ATOM 1407 C CA . LEU A 1 179 ? 12.520 -7.933 -16.103 1.00 93.31 179 LEU A CA 1
ATOM 1408 C C . LEU A 1 179 ? 12.996 -9.364 -16.374 1.00 93.31 179 LEU A C 1
ATOM 1410 O O . LEU A 1 179 ? 12.505 -9.995 -17.305 1.00 93.31 179 LEU A O 1
ATOM 1414 N N . ALA A 1 180 ? 13.866 -9.907 -15.520 1.00 89.44 180 ALA A N 1
ATOM 1415 C CA . ALA A 1 180 ? 14.450 -11.242 -15.672 1.00 89.44 180 ALA A CA 1
ATOM 1416 C C . ALA A 1 180 ? 13.423 -12.377 -15.844 1.00 89.44 180 ALA A C 1
ATOM 1418 O O . ALA A 1 180 ? 13.682 -13.340 -16.556 1.00 89.44 180 ALA A O 1
ATOM 1419 N N . ASN A 1 181 ? 12.258 -12.259 -15.196 1.00 87.31 181 ASN A N 1
ATOM 1420 C CA . ASN A 1 181 ? 11.212 -13.291 -15.186 1.00 87.31 181 ASN A CA 1
ATOM 1421 C C . ASN A 1 181 ? 9.985 -12.922 -16.025 1.00 87.31 181 ASN A C 1
ATOM 1423 O O . ASN A 1 181 ? 8.904 -13.461 -15.798 1.00 87.31 181 ASN A O 1
ATOM 1427 N N . LYS A 1 182 ? 10.113 -11.956 -16.937 1.00 92.56 182 LYS A N 1
ATOM 1428 C CA . LYS A 1 182 ? 9.021 -11.549 -17.825 1.00 92.56 182 LYS A CA 1
ATOM 1429 C C . LYS A 1 182 ? 9.022 -12.421 -19.071 1.00 92.56 182 LYS A C 1
ATOM 1431 O O . LYS A 1 182 ? 10.081 -12.794 -19.562 1.00 92.56 182 LYS A O 1
ATOM 1436 N N . HIS A 1 183 ? 7.839 -12.720 -19.602 1.00 95.12 183 HIS A N 1
ATOM 1437 C CA . HIS A 1 183 ? 7.720 -13.478 -20.850 1.00 95.12 183 HIS A CA 1
ATOM 1438 C C . HIS A 1 183 ? 8.357 -12.736 -22.025 1.00 95.12 183 HIS A C 1
ATOM 1440 O O . HIS A 1 183 ? 8.998 -13.349 -22.872 1.00 95.12 183 HIS A O 1
ATOM 1446 N N . SER A 1 184 ? 8.161 -11.420 -22.091 1.00 96.12 184 SER A N 1
ATOM 1447 C CA . SER A 1 184 ? 8.831 -10.575 -23.072 1.00 96.12 184 SER A CA 1
ATOM 1448 C C . SER A 1 184 ? 8.881 -9.127 -22.609 1.00 96.12 184 SER A C 1
ATOM 1450 O O . SER A 1 184 ? 8.038 -8.666 -21.831 1.00 96.12 184 SER A O 1
ATOM 1452 N N . PHE A 1 185 ? 9.865 -8.391 -23.115 1.00 96.44 185 PHE A N 1
ATOM 1453 C CA . PHE A 1 185 ? 9.890 -6.944 -22.995 1.00 96.44 185 PHE A CA 1
ATOM 1454 C C . PHE A 1 185 ? 10.448 -6.291 -24.262 1.00 96.44 185 PHE A C 1
ATOM 1456 O O . PHE A 1 185 ? 11.168 -6.932 -25.024 1.00 96.44 185 PHE A O 1
ATOM 1463 N N . ASN A 1 186 ? 10.108 -5.023 -24.483 1.00 96.88 186 ASN A N 1
ATOM 1464 C CA . ASN A 1 186 ? 10.700 -4.184 -25.520 1.00 96.88 186 ASN A CA 1
ATOM 1465 C C . ASN A 1 186 ? 11.035 -2.798 -24.953 1.00 96.88 186 ASN A C 1
ATOM 1467 O O . ASN A 1 186 ? 10.384 -2.344 -24.010 1.00 96.88 186 ASN A O 1
ATOM 1471 N N . ILE A 1 187 ? 12.026 -2.129 -25.537 1.00 95.56 187 ILE A N 1
ATOM 1472 C CA . ILE A 1 187 ? 12.408 -0.758 -25.193 1.00 95.56 187 ILE A CA 1
ATOM 1473 C C . ILE A 1 187 ? 12.384 0.066 -26.477 1.00 95.56 187 ILE A C 1
ATOM 1475 O O . ILE A 1 187 ? 13.017 -0.302 -27.463 1.00 95.56 187 ILE A O 1
ATOM 1479 N N . ILE A 1 188 ? 11.638 1.163 -26.454 1.00 95.00 188 ILE A N 1
ATOM 1480 C CA . ILE A 1 188 ? 11.495 2.114 -27.554 1.00 95.00 188 ILE A CA 1
ATOM 1481 C C . ILE A 1 188 ? 12.036 3.445 -27.044 1.00 95.00 188 ILE A C 1
ATOM 1483 O O . ILE A 1 188 ? 11.696 3.844 -25.931 1.00 95.00 188 ILE A O 1
ATOM 1487 N N . ALA A 1 189 ? 12.890 4.093 -27.825 1.00 86.50 189 ALA A N 1
ATOM 1488 C CA . ALA A 1 189 ? 13.538 5.354 -27.489 1.00 86.50 189 ALA A CA 1
ATOM 1489 C C . ALA A 1 189 ? 13.425 6.339 -28.654 1.00 86.50 189 ALA A C 1
ATOM 1491 O O . ALA A 1 189 ? 13.336 5.846 -29.804 1.00 86.50 189 ALA A O 1
#

Sequence (189 aa):
MSVTVVGQQISTELDSFSLSPSLPRPPNHNAPLSIKPPGVQPSSSADWLRNHGLKAKRLGLYQVLSPNAYSLLEGFVPILNKTVSSTVHEKAMVQFEWHDGTVKNVHVDLPLIYHYQKQLMSAVAVLERRVRWLSSGSRQIWGTVCEQRVVIVVDMSMMIPGFSLHIQHSLRVLLEEQLANKHSFNIIA

Secondary structure (DSSP, 8-state):
-------SSSHHHHTT------PPPPTTTTSPP-PPP--SPP--HHHHHHHHSTTTTT--HHHHHGGGEEEPPEEEEGGGTEEEE----TTT-EEEE-TTS-EEEE---HHHHHHHHHHHHHHHHHHHHHHHHHTSTTHHHH-----SEEEEE---TT--TTHHHHHHHHHHHHIIIIITT-SEEEEE-

=== Feature glossary ===
The record interleaves many kinds of information about one protein. Here is each kind framed as the question it answers.

Q: What does the local fold look like, residue by residue?
A: A 3Di character summarizes, for each residue, the relative orientation of the Cα frame of its nearest spatial neighbor. Because it encodes fold topology rather than chemistry, 3Di alignments detect remote structural similarity that sequence alignment misses.

Q: Which residues are in helices, strands, or loops?
A: Secondary structure is the local, repeating backbone conformation. DSSP classifies it into eight states by reading the hydrogen-bond network: three helix types (H, G, I), two β types (E, B), two non-regular types (T, S), and unstructured coil (-).

Q: How big and how compact is the whole molecule?
A: Three whole-structure scalars: the radius of gyration (RMS distance of Cα from centroid, in Å), the count of Cα–Cα contacts (pairs closer than 8 Å and separated by more than four residues in sequence — i.e. tertiary, not local, contacts), and the bounding-box dimensions. Together they distinguish compact globular folds from extended fibres or disordered chains.

Q: How confident is the AlphaFold model at each residue?
A: For AlphaFold models, the B-factor field carries pLDDT — the model's own estimate of local accuracy on a 0–100 scale. Regions with pLDDT<50 should be treated as essentially unmodeled; they often correspond to intrinsically disordered segments.

Q: What family and function is it annotated with?
A: Functional annotations link the protein to curated databases. InterPro entries identify conserved domains and families by matching the sequence against member-database signatures (Pfam, PROSITE, CDD, …). Gene Ontology (GO) terms describe molecular function, biological process, and cellular component in a controlled vocabulary. CATH places the structure in a hierarchical fold classification (Class/Architecture/Topology/Homologous-superfamily). The organism is the source species.

Q: What known structures does this most resemble?
A: Nearest PDB neighbors are the top structural matches found by Foldseek when searching this structure against the entire Protein Data Bank. Each hit reports a TM-score (0 to 1; >0.5 almost always implies the same fold) and an E-value. These are *structural* homologs — they may share no detectable sequence similarity.

Q: Which residues are buried vs exposed?
A: Solvent-accessible surface area (SASA) is the area in Å² traced out by the centre of a 1.4 Å probe sphere (a water molecule) rolled over the protein's van der Waals surface (Shrake–Rupley / Lee–Richards construction). Buried residues have near-zero SASA; fully exposed residues can exceed 200 Å². The total SASA scales roughly with the number of surface residues.

Q: What are the backbone torsio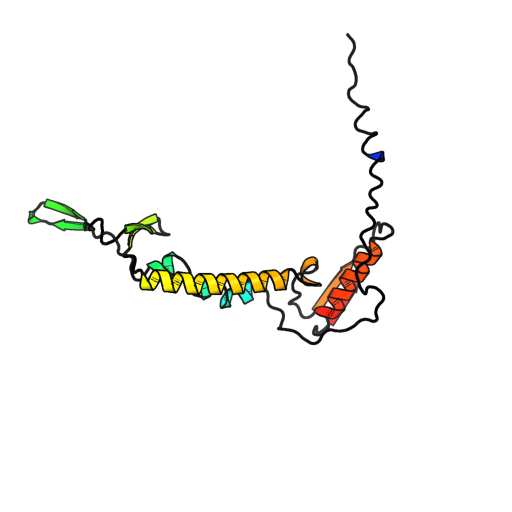n angles?
A: φ (phi) and ψ (psi) are the two rotatable backbone dihedrals per residue: φ is the C(i-1)–N–Cα–C torsion, ψ is the N–Cα–C–N(i+1) torsion, both in degrees on (−180°, 180°]. α-helical residues cluster near (−60°, −45°); β-strand residues near (−120°, +130°). A Ramachandran plot is simply a scatter of (φ, ψ) for every residue.

Q: Are the domains correctly placed relative to each other?
A: Predicted aligned error is AlphaFold's pairwise confidence. Unlike pLDDT (per-residue), PAE is per-residue-pair and captures whether two parts of the structure are correctly placed relative to each other. Units are ångströms of expected positional error.

Q: What if only a Cα trace is available?
A: P-SEA three-state annotation labels each residue as helix, strand, or coil based purely on the geometry of the Cα trace. It serves as a fallback when the full backbone (and thus DSSP) is unavailable.

Q: What is the amino-acid chain?
A: This is the polypeptide sequence — one letter per residue, N-terminus first. Length ranges from a few dozen residues for small domains to over a thousand for large multi-domain proteins.

Q: What do the rendered images show?
A: The six renders are orthographic views along the three Cartesian axes in both directions. Representation (cartoon, sticks, or surface) and color scheme (sequence-rainbow or by-chain) vary across proteins so the training set covers all the common visualization conventions.

Q: What do the diagnostic plots show?
A: Plot images: a contact map (which residues are close in 3D, as an N×N binary image), a Ramachandran scatter (backbone torsion angles, revealing secondary-structure composition at a glance), and — for AlphaFold structures — a PAE heatmap (pairwise prediction confidence).

Q: How mobile is each atom in the crystal?
A: B-factor (Debye–Waller factor) reflects atomic displacement in the crystal lattice. It is an experimental observable (units Å²), not a prediction; low values mean the atom is pinned down, high values mean it moves or is heterogeneous across the crystal.

Q: Where is each backbone atom in 3D?
A: The mmCIF table is the protein's shape written out atom by atom. For each backbone N, Cα, C, and carbonyl O, it records an (x, y, z) coordinate triple in Å plus the residue type, chain letter, and residue number.